Protein AF-A0A5J4WY52-F1 (afdb_monomer)

Solvent-accessible surface area (backbone atoms only — not comparable to full-atom values): 19909 Å² total; per-residue (Å²): 127,87,79,77,76,80,73,78,68,78,66,73,71,41,31,36,37,37,41,31,40,58,93,84,52,59,44,49,54,54,50,56,51,37,49,53,42,36,56,72,39,39,68,50,57,67,49,77,48,76,43,73,60,56,57,45,56,73,58,78,88,63,84,68,65,71,60,50,53,51,34,39,78,66,70,76,44,57,74,45,58,65,89,78,84,72,75,54,82,77,38,50,28,37,38,47,33,26,42,46,47,96,52,20,53,41,65,68,59,45,64,57,28,55,58,8,80,64,44,58,90,45,44,33,31,39,37,33,37,23,86,47,91,63,53,62,43,23,64,63,52,42,29,68,41,22,69,36,77,74,75,44,76,47,68,47,39,49,69,30,62,74,37,91,50,63,74,44,28,49,55,46,47,52,52,42,44,54,48,26,48,50,53,34,54,75,40,75,38,53,60,60,70,74,50,71,66,56,60,48,50,53,50,54,50,52,51,50,53,51,52,51,53,52,50,52,53,49,54,56,52,52,53,57,48,55,71,70,62,76,80,81,84,78,91,74,91,74,79,98,78,83,81,84,84,79,82,76,86,68,64,77,73,56,57,58,53,55,53,49,51,54,54,50,53,55,52,49,54,56,47,54,55,50,51,54,51,52,52,55,49,51,56,50,52,53,50,53,51,54,51,49,56,52,49,55,52,53,51,51,53,49,52,53,52,51,50,52,54,52,54,52,50,50,52,53,51,51,54,50,52,51,53,52,52,54,52,51,52,55,53,51,53,51,51,51,54,54,52,52,52,53,54,52,56,56,52,64,71,74,107

Organism: NCBI:txid222440

pLDDT: mean 76.12, std 17.59, range [33.81, 96.88]

Sequence (351 aa):
VLAFIGLVLGTKEKNVLIVYFSLTGTTEKVVYDLEKHIIASSRDPITVQKENLNCIAVDEKRNQGLKLFIDIARGKEALKCDDIKIDVGKFDGVVVAGPVWDHTCAQPLATWAERGYLLKSKKTFFLSISKSSEPGKFYQKLQKYSGVEENGHLNVKIQNWNNKDANKQEKSQEQIDNFARDILQKSEIRVYSKDPIIQQQEREEDEKKKQEELKKKKVTKQTSTIINGTDEHTENTGNKDSWKNKIIQVPGKAKEITQGFLNIFTKKNKKDEKEQKIEKKKEIEDKIKKEKEKQEKKEKEKIEEEERKRVENLKKEEQNKLKEIEKKAKEEEKKLKEAGKKAKEALNKKI

Mean predicted aligned error: 19.0 Å

InterPro domains:
  IPR029039 Flavoprotein-like superfamily [G3DSA:3.40.50.360] (9-186)
  IPR029039 Flavoprotein-like superfamily [SSF52218] (14-156)

Structure (mmCIF, N/CA/C/O backbone):
data_AF-A0A5J4WY52-F1
#
_entry.id   AF-A0A5J4WY52-F1
#
loop_
_atom_site.group_PDB
_atom_site.id
_atom_site.type_symbol
_atom_site.label_atom_id
_atom_site.label_alt_id
_atom_site.label_comp_id
_atom_site.label_asym_id
_atom_site.label_entity_id
_atom_site.label_seq_id
_atom_site.pdbx_PDB_ins_code
_atom_site.Cartn_x
_atom_site.Cartn_y
_atom_site.Cartn_z
_atom_site.occupancy
_atom_site.B_iso_or_equiv
_atom_site.auth_seq_id
_atom_site.auth_comp_id
_atom_site.auth_asym_id
_atom_site.auth_atom_id
_atom_site.pdbx_PDB_model_num
ATOM 1 N N . VAL A 1 1 ? -37.809 3.190 22.841 1.00 43.84 1 VAL A N 1
ATOM 2 C CA . VAL A 1 1 ? -36.513 3.650 23.410 1.00 43.84 1 VAL A CA 1
ATOM 3 C C . VAL A 1 1 ? -35.532 2.497 23.665 1.00 43.84 1 VAL A C 1
ATOM 5 O O . VAL A 1 1 ? -34.348 2.692 23.452 1.00 43.84 1 VAL A O 1
ATOM 8 N N . LEU A 1 2 ? -35.978 1.275 23.992 1.00 36.03 2 LEU A N 1
ATOM 9 C CA . LEU A 1 2 ? -35.082 0.123 24.234 1.00 36.03 2 LEU A CA 1
ATOM 10 C C . LEU A 1 2 ? -34.611 -0.662 22.986 1.00 36.03 2 LEU A C 1
ATOM 12 O O . LEU A 1 2 ? -33.881 -1.632 23.127 1.00 36.03 2 LEU A O 1
ATOM 16 N N . ALA A 1 3 ? -34.963 -0.238 21.767 1.00 40.28 3 ALA A N 1
ATOM 17 C CA . ALA A 1 3 ? -34.516 -0.886 20.522 1.00 40.28 3 ALA A CA 1
ATOM 18 C C . ALA A 1 3 ? -33.308 -0.196 19.850 1.00 40.28 3 ALA A C 1
ATOM 20 O O . ALA A 1 3 ? -32.827 -0.666 18.827 1.00 40.28 3 ALA A O 1
ATOM 21 N N . PHE A 1 4 ? -32.803 0.912 20.410 1.00 40.94 4 PHE A N 1
ATOM 22 C CA . PHE A 1 4 ? -31.731 1.710 19.790 1.00 40.94 4 PHE A CA 1
ATOM 23 C C . PHE A 1 4 ? -30.329 1.447 20.368 1.00 40.94 4 PHE A C 1
ATOM 25 O O . PHE A 1 4 ? -29.356 2.025 19.898 1.00 40.94 4 PHE A O 1
ATOM 32 N N . ILE A 1 5 ? -30.211 0.572 21.373 1.00 43.91 5 ILE A N 1
ATOM 33 C CA . ILE A 1 5 ? -28.947 0.293 22.088 1.00 43.91 5 ILE A CA 1
ATOM 34 C C . ILE A 1 5 ? -28.333 -1.065 21.672 1.00 43.91 5 ILE A C 1
ATOM 36 O O . ILE A 1 5 ? -27.215 -1.394 22.048 1.00 43.91 5 ILE A O 1
ATOM 40 N N . GLY A 1 6 ? -29.011 -1.841 20.818 1.00 36.91 6 GLY A N 1
ATOM 41 C CA . GLY A 1 6 ? -28.602 -3.200 20.433 1.00 36.91 6 GLY A CA 1
ATOM 42 C C . GLY A 1 6 ? -27.839 -3.349 19.112 1.00 36.91 6 GLY A C 1
ATOM 43 O O . GLY A 1 6 ? -27.741 -4.469 18.625 1.00 36.91 6 GLY A O 1
ATOM 44 N N . LEU A 1 7 ? -27.333 -2.271 18.498 1.00 41.16 7 LEU A N 1
ATOM 45 C CA . LEU A 1 7 ? -26.606 -2.354 17.220 1.00 41.16 7 LEU A CA 1
ATOM 46 C C . LEU A 1 7 ? -25.222 -1.692 17.252 1.00 41.16 7 LEU A C 1
ATOM 48 O O . LEU A 1 7 ? -24.758 -1.159 16.248 1.00 41.16 7 LEU A O 1
ATOM 52 N N . VAL A 1 8 ? -24.509 -1.787 18.375 1.00 44.16 8 VAL A N 1
ATOM 53 C CA . VAL A 1 8 ? -23.043 -1.865 18.290 1.00 44.16 8 VAL A CA 1
ATOM 54 C C . VAL A 1 8 ? -22.736 -3.309 17.899 1.00 44.16 8 VAL A C 1
ATOM 56 O O . VAL A 1 8 ? -22.359 -4.133 18.726 1.00 44.16 8 VAL A O 1
ATOM 59 N N . LEU A 1 9 ? -23.011 -3.649 16.633 1.00 50.62 9 LEU A N 1
ATOM 60 C CA . LEU A 1 9 ? -22.445 -4.838 16.006 1.00 50.62 9 LEU A CA 1
ATOM 61 C C . LEU A 1 9 ? -20.941 -4.703 16.210 1.00 50.62 9 LEU A C 1
ATOM 63 O O . LEU A 1 9 ? -20.337 -3.814 15.613 1.00 50.62 9 LEU A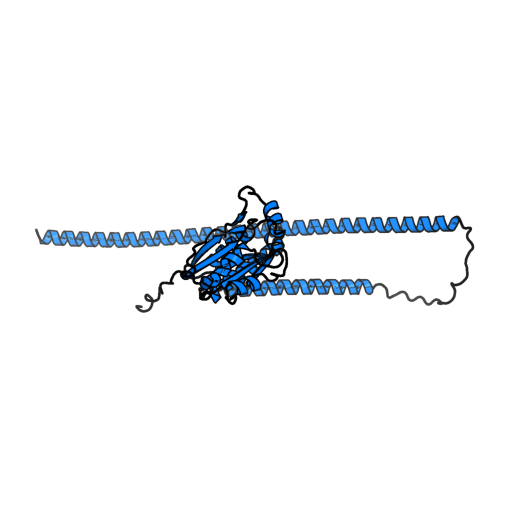 O 1
ATOM 67 N N . GLY A 1 10 ? -20.370 -5.509 17.106 1.00 45.16 10 GLY A N 1
ATOM 68 C CA . GLY A 1 10 ? -18.931 -5.582 17.298 1.00 45.16 10 GLY A CA 1
ATOM 69 C C . GLY A 1 10 ? -18.312 -5.891 15.947 1.00 45.16 10 GLY A C 1
ATOM 70 O O . GLY A 1 10 ? -18.386 -7.018 15.461 1.00 45.16 10 GLY A O 1
ATOM 71 N N . THR A 1 11 ? -17.800 -4.862 15.282 1.00 60.19 11 THR A N 1
ATOM 72 C CA . THR A 1 11 ? -17.167 -4.998 13.981 1.00 60.19 11 THR A CA 1
ATOM 73 C C . THR A 1 11 ? -15.901 -5.782 14.225 1.00 60.19 11 THR A C 1
ATOM 75 O O . THR A 1 11 ? -14.965 -5.259 14.830 1.00 60.19 11 THR A O 1
ATOM 78 N N . LYS A 1 12 ? -15.914 -7.060 13.838 1.00 77.06 12 LYS A N 1
ATOM 79 C CA . LYS A 1 12 ? -14.734 -7.911 13.912 1.00 77.06 12 LYS A CA 1
ATOM 80 C C . LYS A 1 12 ? -13.599 -7.186 13.197 1.00 77.06 12 LYS A C 1
ATOM 82 O O . LYS A 1 12 ? -13.770 -6.786 12.047 1.00 77.06 12 LYS A O 1
ATOM 87 N N . GLU A 1 13 ? -12.490 -7.004 13.902 1.00 85.50 13 GLU A N 1
ATOM 88 C CA . GLU A 1 13 ? -11.296 -6.379 13.349 1.00 85.50 13 GLU A CA 1
ATOM 89 C C . GLU A 1 13 ? -10.869 -7.117 12.077 1.00 85.50 13 GLU A C 1
ATOM 91 O O . GLU A 1 13 ? -10.820 -8.353 12.043 1.00 85.50 13 GLU A O 1
ATOM 96 N N . LYS A 1 14 ? -10.629 -6.341 11.022 1.00 89.81 14 LYS A N 1
ATOM 97 C CA . LYS A 1 14 ? -10.240 -6.824 9.702 1.00 89.81 14 LYS A CA 1
ATOM 98 C C . LYS A 1 14 ? -8.731 -6.766 9.555 1.00 89.81 14 LYS A C 1
ATOM 100 O O . LYS A 1 14 ? -8.093 -5.832 10.028 1.00 89.81 14 LYS A O 1
ATOM 105 N N . ASN A 1 15 ? -8.158 -7.750 8.875 1.00 93.38 15 ASN A N 1
ATOM 106 C CA . ASN A 1 15 ? -6.713 -7.864 8.730 1.00 93.38 15 ASN A CA 1
ATOM 107 C C . ASN A 1 15 ? -6.321 -7.892 7.254 1.00 93.38 15 ASN A C 1
ATOM 109 O O . ASN A 1 15 ? -6.780 -8.750 6.497 1.00 93.38 15 ASN A O 1
ATOM 113 N N . VAL A 1 16 ? -5.421 -6.998 6.850 1.00 94.44 16 VAL A N 1
ATOM 114 C CA . VAL A 1 16 ? -4.827 -6.991 5.506 1.00 94.44 16 VAL A CA 1
ATOM 115 C C . VAL A 1 16 ? -3.335 -7.269 5.611 1.00 94.44 16 VAL A C 1
ATOM 117 O O . VAL A 1 16 ? -2.627 -6.629 6.384 1.00 94.44 16 VAL A O 1
ATOM 120 N N . LEU A 1 17 ? -2.850 -8.221 4.819 1.00 95.00 17 LEU A N 1
ATOM 121 C CA . LEU A 1 17 ? -1.426 -8.500 4.672 1.00 95.00 17 LEU A CA 1
ATOM 122 C C . LEU A 1 17 ? -0.902 -7.830 3.405 1.00 95.00 17 LEU A C 1
ATOM 124 O O . LEU A 1 17 ? -1.454 -8.046 2.331 1.00 95.00 17 LEU A O 1
ATOM 128 N N . ILE A 1 18 ? 0.198 -7.090 3.497 1.00 95.31 18 ILE A N 1
ATOM 129 C CA . ILE A 1 18 ? 0.958 -6.613 2.343 1.00 95.31 18 ILE A CA 1
ATOM 130 C C . ILE A 1 18 ? 2.316 -7.308 2.344 1.00 95.31 18 ILE A C 1
ATOM 132 O O . ILE A 1 18 ? 3.204 -6.951 3.115 1.00 95.31 18 ILE A O 1
ATOM 136 N N . VAL A 1 19 ? 2.491 -8.287 1.461 1.00 93.25 19 VAL A N 1
ATOM 137 C CA . VAL A 1 19 ? 3.794 -8.910 1.218 1.00 93.25 19 VAL A CA 1
ATOM 138 C C . VAL A 1 19 ? 4.460 -8.191 0.066 1.00 93.25 19 VAL A C 1
ATOM 140 O O . VAL A 1 19 ? 3.880 -8.069 -1.015 1.00 93.25 19 VAL A O 1
ATOM 143 N N . TYR A 1 20 ? 5.677 -7.704 0.278 1.00 93.62 20 TYR A N 1
ATOM 144 C CA . TYR A 1 20 ? 6.372 -6.942 -0.743 1.00 93.62 20 TYR A CA 1
ATOM 145 C C . TYR A 1 20 ? 7.846 -7.278 -0.857 1.00 93.62 20 TYR A C 1
ATOM 147 O O . TYR A 1 20 ? 8.456 -7.800 0.064 1.00 93.62 20 TYR A O 1
ATOM 155 N N . PHE A 1 21 ? 8.428 -6.965 -2.010 1.00 91.06 21 PHE A N 1
ATOM 156 C CA . PHE A 1 21 ? 9.872 -7.011 -2.204 1.00 91.06 21 PHE A CA 1
ATOM 157 C C . PHE A 1 21 ? 10.389 -5.644 -2.648 1.00 91.06 21 PHE A C 1
ATOM 159 O O . PHE A 1 21 ? 9.884 -5.052 -3.608 1.00 91.06 21 PHE A O 1
ATOM 166 N N . SER A 1 22 ? 11.420 -5.141 -1.970 1.00 88.25 22 SER A N 1
ATOM 167 C CA . SER A 1 22 ? 12.012 -3.835 -2.256 1.00 88.25 22 SER A CA 1
ATOM 168 C C . SER A 1 22 ? 13.535 -3.889 -2.180 1.00 88.25 22 SER A C 1
ATOM 170 O O . SER A 1 22 ? 14.096 -4.038 -1.102 1.00 88.25 22 SER A O 1
ATOM 172 N N . LEU A 1 23 ? 14.210 -3.704 -3.321 1.00 81.25 23 LEU A N 1
ATOM 173 C CA . LEU A 1 23 ? 15.674 -3.575 -3.356 1.00 81.25 23 LEU A CA 1
ATOM 174 C C . LEU A 1 23 ? 16.141 -2.114 -3.237 1.00 81.25 23 LEU A C 1
ATOM 176 O O . LEU A 1 23 ? 17.173 -1.829 -2.644 1.00 81.25 23 LEU A O 1
ATOM 180 N N . THR A 1 24 ? 15.397 -1.173 -3.828 1.00 78.75 24 THR A N 1
ATOM 181 C CA . THR A 1 24 ? 15.782 0.251 -3.917 1.00 78.75 24 THR A CA 1
ATOM 182 C C . THR A 1 24 ? 14.974 1.164 -2.992 1.00 78.75 24 THR A C 1
ATOM 184 O O . THR A 1 24 ? 15.090 2.385 -3.084 1.00 78.75 24 THR A O 1
ATOM 187 N N . GLY A 1 25 ? 14.079 0.608 -2.171 1.00 84.00 25 GLY A N 1
ATOM 188 C CA . GLY A 1 25 ? 13.169 1.369 -1.304 1.00 84.00 25 GLY A CA 1
ATOM 189 C C . GLY A 1 25 ? 11.949 1.972 -2.017 1.00 84.00 25 GLY A C 1
ATOM 190 O O . GLY A 1 25 ? 11.075 2.534 -1.368 1.00 84.00 25 GLY A O 1
ATOM 191 N N . THR A 1 26 ? 11.843 1.893 -3.350 1.00 87.06 26 THR A N 1
ATOM 192 C CA . THR A 1 26 ? 10.699 2.493 -4.069 1.00 87.06 26 THR A CA 1
ATOM 193 C C . THR A 1 26 ? 9.400 1.729 -3.828 1.00 87.06 26 THR A C 1
ATOM 195 O O . THR A 1 26 ? 8.398 2.357 -3.508 1.00 87.06 26 THR A O 1
ATOM 198 N N . THR A 1 27 ? 9.417 0.395 -3.934 1.00 91.00 27 THR A N 1
ATOM 199 C CA . THR A 1 27 ? 8.250 -0.441 -3.603 1.00 91.00 27 THR A CA 1
ATOM 200 C C . THR A 1 27 ? 7.789 -0.179 -2.181 1.00 91.00 27 THR A C 1
ATOM 202 O O . THR A 1 27 ? 6.602 0.002 -1.948 1.00 91.00 27 THR A O 1
ATOM 205 N N . GLU A 1 28 ? 8.739 -0.124 -1.249 1.00 92.06 28 GLU A N 1
ATOM 206 C CA . GLU A 1 28 ? 8.461 0.141 0.156 1.00 92.06 28 GLU A CA 1
ATOM 207 C C . GLU A 1 28 ? 7.686 1.451 0.328 1.00 92.06 28 GLU A C 1
ATOM 209 O O . GLU A 1 28 ? 6.594 1.433 0.879 1.00 92.06 28 GLU A O 1
ATOM 214 N N . LYS A 1 29 ? 8.164 2.565 -0.240 1.00 90.81 29 LYS A N 1
ATOM 215 C CA . LYS A 1 29 ? 7.445 3.851 -0.174 1.00 90.81 29 LYS A CA 1
ATOM 216 C C . LYS A 1 29 ? 6.005 3.757 -0.687 1.00 90.81 29 LYS A C 1
ATOM 218 O O . LYS A 1 29 ? 5.102 4.267 -0.036 1.00 90.81 29 LYS A O 1
ATOM 223 N N . VAL A 1 30 ? 5.792 3.083 -1.820 1.00 91.38 30 VAL A N 1
ATOM 224 C CA . VAL A 1 30 ? 4.446 2.888 -2.390 1.00 91.38 30 VAL A CA 1
ATOM 225 C C . VAL A 1 30 ? 3.570 2.042 -1.458 1.00 91.38 30 VAL A C 1
ATOM 227 O O . VAL A 1 30 ? 2.399 2.351 -1.276 1.00 91.38 30 VAL A O 1
ATOM 230 N N . VAL A 1 31 ? 4.129 0.999 -0.841 1.00 94.50 31 VAL A N 1
ATOM 231 C CA . VAL A 1 31 ? 3.424 0.130 0.115 1.00 94.50 31 VAL A CA 1
ATOM 232 C C . VAL A 1 31 ? 3.027 0.881 1.385 1.00 94.50 31 VAL A C 1
ATOM 234 O O . VAL A 1 31 ? 1.900 0.726 1.847 1.00 94.50 31 VAL A O 1
ATOM 237 N N . TYR A 1 32 ? 3.917 1.708 1.935 1.00 94.81 32 TYR A N 1
ATOM 238 C CA . TYR A 1 32 ? 3.607 2.539 3.102 1.00 94.81 32 TYR A CA 1
ATOM 239 C C . TYR A 1 32 ? 2.500 3.550 2.805 1.00 94.81 32 TYR A C 1
ATOM 241 O O . TYR A 1 32 ? 1.654 3.799 3.658 1.00 94.81 32 TYR A O 1
ATOM 249 N N . ASP A 1 33 ? 2.484 4.133 1.609 1.00 92.06 33 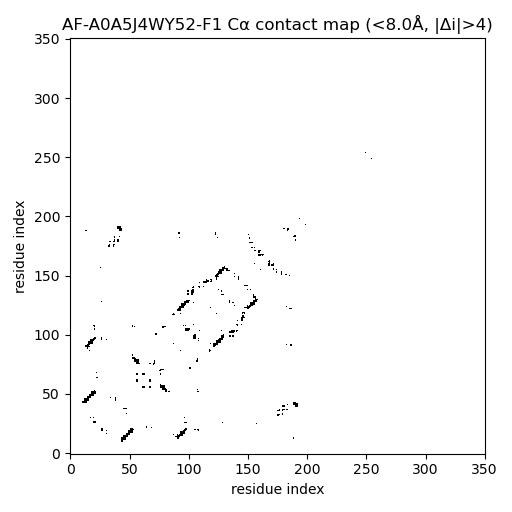ASP A N 1
ATOM 250 C CA . ASP A 1 33 ? 1.394 5.028 1.236 1.00 92.06 33 ASP A CA 1
ATOM 251 C C . ASP A 1 33 ? 0.095 4.245 1.014 1.00 92.06 33 ASP A C 1
ATOM 253 O O . ASP A 1 33 ? -0.931 4.620 1.576 1.00 92.06 33 ASP A O 1
ATOM 257 N N . LEU A 1 34 ? 0.135 3.099 0.327 1.00 94.38 34 LEU A N 1
ATOM 258 C CA . LEU A 1 34 ? -1.034 2.228 0.179 1.00 94.38 34 LEU A CA 1
ATOM 259 C C . LEU A 1 34 ? -1.657 1.852 1.534 1.00 94.38 34 LEU A C 1
ATOM 261 O O . LEU A 1 34 ? -2.872 1.944 1.688 1.00 94.38 34 LEU A O 1
ATOM 265 N N . GLU A 1 35 ? -0.848 1.471 2.523 1.00 95.50 35 GLU A N 1
ATOM 266 C CA . GLU A 1 35 ? -1.310 1.194 3.888 1.00 95.50 35 GLU A CA 1
ATOM 267 C C . GLU A 1 35 ? -2.076 2.381 4.486 1.00 95.50 35 GLU A C 1
ATOM 269 O O . GLU A 1 35 ? -3.181 2.193 4.997 1.00 95.50 35 GLU A O 1
ATOM 274 N N . LYS A 1 36 ? -1.531 3.603 4.399 1.00 93.25 36 LYS A N 1
ATOM 275 C CA . LYS A 1 36 ? -2.211 4.804 4.913 1.00 93.25 36 LYS A CA 1
ATOM 276 C C . LYS A 1 36 ? -3.580 4.978 4.267 1.00 93.25 36 LYS A C 1
ATOM 278 O O . LYS A 1 36 ? -4.544 5.273 4.968 1.00 93.25 36 LYS A O 1
ATOM 283 N N . HIS A 1 37 ? -3.677 4.767 2.955 1.00 92.00 37 HIS A N 1
ATOM 284 C CA . HIS A 1 37 ? -4.933 4.907 2.220 1.00 92.00 37 HIS A CA 1
ATOM 285 C C . HIS A 1 37 ? -5.940 3.798 2.547 1.00 92.00 37 HIS A C 1
ATOM 287 O O . HIS A 1 37 ? -7.135 4.081 2.645 1.00 92.00 37 HIS A O 1
ATOM 293 N N . ILE A 1 38 ? -5.479 2.565 2.784 1.00 91.31 38 ILE A N 1
ATOM 294 C CA . ILE A 1 38 ? -6.313 1.455 3.272 1.00 91.31 38 ILE A CA 1
ATOM 295 C C . ILE A 1 38 ? -6.892 1.798 4.651 1.00 91.31 38 ILE A C 1
ATOM 297 O O . ILE A 1 38 ? -8.106 1.728 4.838 1.00 91.31 38 ILE A O 1
ATOM 301 N N . ILE A 1 39 ? -6.046 2.222 5.596 1.00 91.25 39 ILE A N 1
ATOM 302 C CA . ILE A 1 39 ? -6.468 2.566 6.961 1.00 91.25 39 ILE A CA 1
ATOM 303 C C . ILE A 1 39 ? -7.427 3.762 6.945 1.00 91.25 39 ILE A C 1
ATOM 305 O O . ILE A 1 39 ? -8.501 3.692 7.536 1.00 91.25 39 ILE A O 1
ATOM 309 N N . ALA A 1 40 ? -7.082 4.838 6.232 1.00 87.81 40 ALA A N 1
ATOM 310 C CA . ALA A 1 40 ? -7.890 6.057 6.179 1.00 87.81 40 ALA A CA 1
ATOM 311 C C . ALA A 1 40 ? -9.250 5.853 5.490 1.00 87.81 40 ALA A C 1
ATOM 313 O O . ALA A 1 40 ? -10.220 6.531 5.822 1.00 87.81 40 ALA A O 1
ATOM 314 N N . SER A 1 41 ? -9.333 4.925 4.532 1.00 87.81 41 SER A N 1
ATOM 315 C CA . SER A 1 41 ? -10.573 4.652 3.795 1.00 87.81 41 SER A CA 1
ATOM 316 C C . SER A 1 41 ? -11.487 3.643 4.498 1.00 87.81 41 SER A C 1
ATOM 318 O O . SER A 1 41 ? -12.673 3.575 4.163 1.00 87.81 41 SER A O 1
ATOM 320 N N . SER A 1 42 ? -10.972 2.864 5.454 1.00 86.56 42 SER A N 1
ATOM 321 C CA . SER A 1 42 ? -11.735 1.829 6.157 1.00 86.56 42 SER A CA 1
ATOM 322 C C . SER A 1 42 ? -12.659 2.412 7.224 1.00 86.56 42 SER A C 1
ATOM 324 O O . SER A 1 42 ? -12.250 3.205 8.067 1.00 86.56 42 SER A O 1
ATOM 326 N N . ARG A 1 43 ? -13.912 1.956 7.226 1.00 85.50 43 ARG A N 1
ATOM 327 C CA . ARG A 1 43 ? -14.909 2.245 8.265 1.00 85.50 43 ARG A CA 1
ATOM 328 C C . ARG A 1 43 ? -14.877 1.225 9.405 1.00 85.50 43 ARG A C 1
ATOM 330 O O . ARG A 1 43 ? -15.397 1.505 10.482 1.00 85.50 43 ARG A O 1
ATOM 337 N N . ASP A 1 44 ? -14.310 0.049 9.150 1.00 83.94 44 ASP A N 1
ATOM 338 C CA . ASP A 1 44 ? -14.113 -1.007 10.141 1.00 83.94 44 ASP A CA 1
ATOM 339 C C . ASP A 1 44 ? -12.728 -0.869 10.797 1.00 83.94 44 ASP A C 1
ATOM 341 O O . ASP A 1 44 ? -11.792 -0.403 10.133 1.00 83.94 44 ASP A O 1
ATOM 345 N N . PRO A 1 45 ? -12.558 -1.294 12.066 1.00 85.94 45 PRO A N 1
ATOM 346 C CA . PRO A 1 45 ? -11.237 -1.459 12.661 1.00 85.94 45 PRO A CA 1
ATOM 347 C C . PRO A 1 45 ? -10.401 -2.379 11.772 1.00 85.94 45 PRO A C 1
ATOM 349 O O . PRO A 1 45 ? -10.808 -3.511 11.497 1.00 85.94 45 PRO A O 1
ATOM 352 N N . ILE A 1 46 ? -9.269 -1.872 11.290 1.00 91.38 46 ILE A N 1
ATOM 353 C CA . ILE A 1 46 ? -8.405 -2.580 10.352 1.00 91.38 46 ILE A CA 1
ATOM 354 C C . ILE A 1 46 ? -6.962 -2.555 10.837 1.00 91.38 46 ILE A C 1
ATOM 356 O O . ILE A 1 46 ? -6.428 -1.497 11.172 1.00 91.38 46 ILE A O 1
ATOM 360 N N . THR A 1 47 ? -6.327 -3.720 10.814 1.00 93.62 47 THR A N 1
ATOM 361 C CA . THR A 1 47 ? -4.892 -3.870 11.021 1.00 93.62 47 THR A CA 1
ATOM 362 C C . THR A 1 47 ? -4.240 -4.249 9.697 1.00 93.62 47 THR A C 1
ATOM 364 O O . THR A 1 47 ? -4.642 -5.201 9.023 1.00 93.62 47 THR A O 1
ATOM 367 N N . VAL A 1 48 ? -3.219 -3.486 9.307 1.00 94.44 48 VAL A N 1
ATOM 368 C CA . VAL A 1 48 ? -2.405 -3.767 8.122 1.00 94.44 48 VAL A CA 1
ATOM 369 C C . VAL A 1 48 ? -1.049 -4.288 8.581 1.00 94.44 48 VAL A C 1
ATOM 371 O O . VAL A 1 48 ? -0.308 -3.592 9.269 1.00 94.44 48 VAL A O 1
ATOM 374 N N . GLN A 1 49 ? -0.715 -5.520 8.202 1.00 94.56 49 GLN A N 1
ATOM 375 C CA . GLN A 1 49 ? 0.607 -6.098 8.431 1.00 94.56 49 GLN A CA 1
ATOM 376 C C . GLN A 1 49 ? 1.409 -6.017 7.134 1.00 94.56 49 GLN A C 1
ATOM 378 O O . GLN A 1 49 ? 0.933 -6.445 6.085 1.00 94.56 49 GLN A O 1
ATOM 383 N N . LYS A 1 50 ? 2.631 -5.487 7.195 1.00 94.06 50 LYS A N 1
ATOM 384 C CA . LYS A 1 50 ? 3.539 -5.397 6.046 1.00 94.06 50 LYS A CA 1
ATOM 385 C C . LYS A 1 50 ? 4.728 -6.311 6.264 1.00 94.06 50 LYS A C 1
ATOM 387 O O . LYS A 1 50 ? 5.322 -6.294 7.335 1.00 94.06 50 LYS A O 1
ATOM 392 N N . GLU A 1 51 ? 5.094 -7.054 5.234 1.00 91.88 51 GLU A N 1
ATOM 393 C CA . GLU A 1 51 ? 6.161 -8.043 5.297 1.00 91.88 51 GLU A CA 1
ATOM 394 C C . GLU A 1 51 ? 7.064 -7.880 4.081 1.00 91.88 51 GLU A C 1
ATOM 396 O O . GLU A 1 51 ? 6.656 -8.142 2.945 1.00 91.88 51 GLU A O 1
ATOM 401 N N . ASN A 1 52 ? 8.287 -7.403 4.320 1.00 90.62 52 ASN A N 1
ATOM 402 C CA . ASN A 1 52 ? 9.299 -7.307 3.278 1.00 90.62 52 ASN A CA 1
ATOM 403 C C . ASN A 1 52 ? 9.981 -8.664 3.124 1.00 90.62 52 ASN A C 1
ATOM 405 O O . ASN A 1 52 ? 10.538 -9.196 4.084 1.00 90.62 52 ASN A O 1
ATOM 409 N N . LEU A 1 53 ? 10.000 -9.187 1.904 1.00 87.25 53 LEU A N 1
ATOM 410 C CA . LEU A 1 53 ? 10.819 -10.324 1.515 1.00 87.25 53 LEU A CA 1
ATOM 411 C C . LEU A 1 53 ? 12.281 -9.878 1.536 1.00 87.25 53 LEU A C 1
ATOM 413 O O . LEU A 1 53 ? 12.842 -9.478 0.518 1.00 87.25 53 LEU A O 1
ATOM 417 N N . ASN A 1 54 ? 12.892 -9.895 2.718 1.00 75.25 54 ASN A N 1
ATOM 418 C CA . ASN A 1 54 ? 14.320 -9.674 2.844 1.00 75.25 54 ASN A CA 1
ATOM 419 C C . ASN A 1 54 ? 15.029 -10.788 2.081 1.00 75.25 54 ASN A C 1
ATOM 421 O O . ASN A 1 54 ? 14.830 -11.977 2.341 1.00 75.25 54 ASN A O 1
ATOM 425 N N . CYS A 1 55 ? 15.822 -10.386 1.094 1.00 71.75 55 CYS A N 1
ATOM 426 C CA . CYS A 1 55 ? 16.635 -11.313 0.340 1.00 71.75 55 CYS A CA 1
ATOM 427 C C . CYS A 1 55 ? 18.070 -10.827 0.348 1.00 71.75 55 CYS A C 1
ATOM 429 O O . CYS A 1 55 ? 18.359 -9.671 0.032 1.00 71.75 55 CYS A O 1
ATOM 431 N N . ILE A 1 56 ? 18.951 -11.742 0.713 1.00 65.19 56 ILE A N 1
ATOM 432 C CA . ILE A 1 56 ? 20.387 -11.538 0.749 1.00 65.19 56 ILE A CA 1
ATOM 433 C C . ILE A 1 56 ? 20.943 -12.171 -0.525 1.00 65.19 56 ILE A C 1
ATOM 435 O O . ILE A 1 56 ? 20.416 -13.167 -1.038 1.00 65.19 56 ILE A O 1
ATOM 439 N N . ALA A 1 57 ? 21.989 -11.570 -1.078 1.00 60.03 57 ALA A N 1
ATOM 440 C CA . ALA A 1 57 ? 22.750 -12.229 -2.121 1.00 60.03 57 ALA A CA 1
ATOM 441 C C . ALA A 1 57 ? 23.327 -13.543 -1.572 1.00 60.03 57 ALA A C 1
ATOM 443 O O . ALA A 1 57 ? 23.772 -13.586 -0.426 1.00 60.03 57 ALA A O 1
ATOM 444 N N . VAL A 1 58 ? 23.316 -14.613 -2.372 1.00 56.91 58 VAL A N 1
ATOM 445 C CA . VAL A 1 58 ? 23.867 -15.918 -1.953 1.00 56.91 58 VAL A CA 1
ATOM 446 C C . VAL A 1 58 ? 25.366 -15.824 -1.611 1.00 56.91 58 VAL A C 1
ATOM 448 O O . VAL A 1 58 ? 25.860 -16.633 -0.832 1.00 56.91 58 VAL A O 1
ATOM 451 N N . ASP A 1 59 ? 26.071 -14.813 -2.130 1.00 55.81 59 ASP A N 1
ATOM 452 C CA . ASP A 1 59 ? 27.432 -14.461 -1.724 1.00 55.81 59 ASP A CA 1
ATOM 453 C C . ASP A 1 59 ? 27.404 -13.248 -0.767 1.00 55.81 59 ASP A C 1
ATOM 455 O O . ASP A 1 59 ? 27.351 -12.084 -1.178 1.00 55.81 59 ASP A O 1
ATOM 459 N N . GLU A 1 60 ? 27.422 -13.526 0.543 1.00 51.06 60 GLU A N 1
ATOM 460 C CA . GLU A 1 60 ? 27.270 -12.553 1.645 1.00 51.06 60 GLU A CA 1
ATOM 461 C C . GLU A 1 60 ? 28.274 -11.383 1.603 1.00 51.06 60 GLU A C 1
ATOM 463 O O . GLU A 1 60 ? 28.072 -10.346 2.239 1.00 51.06 60 GLU A O 1
ATOM 468 N N . LYS A 1 61 ? 29.357 -11.507 0.824 1.00 53.59 61 LYS A N 1
ATOM 469 C CA . LYS A 1 61 ? 30.397 -10.477 0.695 1.00 53.59 61 LYS A CA 1
ATOM 470 C C . LYS A 1 61 ? 29.995 -9.288 -0.183 1.00 53.59 61 LYS A C 1
ATOM 472 O O . LYS A 1 61 ? 30.732 -8.303 -0.231 1.00 53.59 61 LYS A O 1
ATOM 477 N N . ARG A 1 62 ? 28.848 -9.335 -0.872 1.00 52.03 62 ARG A N 1
ATOM 478 C CA . ARG A 1 62 ? 28.382 -8.274 -1.787 1.00 52.03 62 ARG A CA 1
ATOM 479 C C . ARG A 1 62 ? 27.180 -7.499 -1.256 1.00 52.03 62 ARG A C 1
ATOM 481 O O . ARG A 1 62 ? 26.196 -7.273 -1.955 1.00 52.03 62 ARG A O 1
ATOM 488 N N . ASN A 1 63 ? 27.284 -6.986 -0.038 1.00 48.12 63 ASN A N 1
ATOM 489 C CA . ASN A 1 63 ? 26.371 -5.939 0.406 1.00 48.12 63 ASN A CA 1
ATOM 490 C C . ASN A 1 63 ? 26.770 -4.601 -0.230 1.00 48.12 63 ASN A C 1
ATOM 492 O O . ASN A 1 63 ? 27.745 -3.998 0.207 1.00 48.12 63 ASN A O 1
ATOM 496 N N . GLN A 1 64 ? 26.028 -4.161 -1.261 1.00 51.75 64 GLN A N 1
ATOM 497 C CA . GLN A 1 64 ? 25.516 -2.783 -1.444 1.00 51.75 64 GLN A CA 1
ATOM 498 C C . GLN A 1 64 ? 25.055 -2.493 -2.897 1.00 51.75 64 GLN A C 1
ATOM 500 O O . GLN A 1 64 ? 25.844 -2.434 -3.842 1.00 51.75 64 GLN A O 1
ATOM 505 N N . GLY A 1 65 ? 23.763 -2.175 -3.051 1.00 64.56 65 GLY A N 1
ATOM 506 C CA . GLY A 1 65 ? 23.255 -1.248 -4.073 1.00 64.56 65 GLY A CA 1
ATOM 507 C C . GLY A 1 65 ? 23.096 -1.750 -5.519 1.00 64.56 65 GLY A C 1
ATOM 508 O O . GLY A 1 65 ? 22.827 -2.917 -5.795 1.00 64.56 65 GLY A O 1
ATOM 509 N N . LEU A 1 66 ? 23.218 -0.804 -6.464 1.00 60.72 66 LEU A N 1
ATOM 510 C CA . LEU A 1 66 ? 22.960 -0.962 -7.906 1.00 60.72 66 LEU A CA 1
ATOM 511 C C . LEU A 1 66 ? 23.776 -2.095 -8.557 1.00 60.72 66 LEU A C 1
ATOM 513 O O . LEU A 1 66 ? 23.333 -2.672 -9.544 1.00 60.72 66 LEU A O 1
ATOM 517 N N . LYS A 1 67 ? 24.950 -2.428 -8.008 1.00 68.06 67 LYS A N 1
ATOM 518 C CA . LYS A 1 67 ? 25.798 -3.515 -8.515 1.00 68.06 67 LYS A CA 1
ATOM 519 C C . LYS A 1 67 ? 25.142 -4.882 -8.317 1.00 68.06 67 LYS A C 1
ATOM 521 O O . LYS A 1 67 ? 25.067 -5.638 -9.276 1.00 68.06 67 LYS A O 1
ATOM 526 N N . LEU A 1 68 ? 24.596 -5.142 -7.127 1.00 69.69 68 LEU A N 1
ATOM 527 C CA . LEU A 1 68 ? 23.827 -6.357 -6.856 1.00 69.69 68 LEU A CA 1
ATOM 528 C C . LEU A 1 68 ? 22.591 -6.42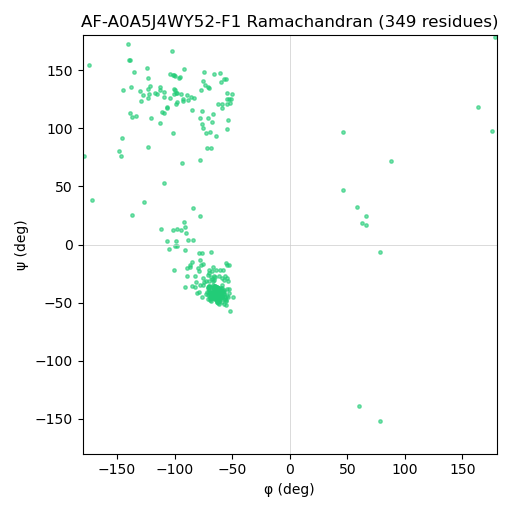9 -7.766 1.00 69.69 68 LEU A C 1
ATOM 530 O O . LEU A 1 68 ? 22.329 -7.463 -8.366 1.00 69.69 68 LEU A O 1
ATOM 534 N N . PHE A 1 69 ? 21.884 -5.308 -7.959 1.00 67.50 69 PHE A N 1
ATOM 535 C CA . PHE A 1 69 ? 20.774 -5.234 -8.919 1.00 67.50 69 PHE A CA 1
ATOM 536 C C . PHE A 1 69 ? 21.203 -5.623 -10.345 1.00 67.50 69 PHE A C 1
ATOM 538 O O . PHE A 1 69 ? 20.527 -6.413 -10.998 1.00 67.50 69 PHE A O 1
ATOM 545 N N . ILE A 1 70 ? 22.326 -5.080 -10.828 1.00 69.06 70 ILE A N 1
ATOM 546 C CA . ILE A 1 70 ? 22.864 -5.377 -12.162 1.00 69.06 70 ILE A CA 1
ATOM 547 C C . ILE A 1 70 ? 23.286 -6.846 -12.272 1.00 69.06 70 ILE A C 1
ATOM 549 O O . ILE A 1 70 ? 23.043 -7.462 -13.307 1.00 69.06 70 ILE A O 1
ATOM 553 N N . ASP A 1 71 ? 23.914 -7.407 -11.241 1.00 71.31 71 ASP A N 1
ATOM 554 C CA . ASP A 1 71 ? 24.379 -8.794 -11.253 1.00 71.31 71 ASP A CA 1
ATOM 555 C C . ASP A 1 71 ? 23.201 -9.784 -11.195 1.00 71.31 71 ASP A C 1
ATOM 557 O O . ASP A 1 71 ? 23.200 -10.754 -11.957 1.00 71.31 71 ASP A O 1
ATOM 561 N N . ILE A 1 72 ? 22.141 -9.481 -10.433 1.00 70.44 72 ILE A N 1
ATOM 562 C CA . ILE A 1 72 ? 20.873 -10.234 -10.452 1.00 70.44 72 ILE A CA 1
ATOM 563 C C . ILE A 1 72 ? 20.204 -10.146 -11.829 1.00 70.44 72 ILE A C 1
ATOM 565 O O . ILE A 1 72 ? 19.855 -11.173 -12.406 1.00 70.44 72 ILE A O 1
ATOM 569 N N . ALA A 1 73 ? 20.063 -8.941 -12.393 1.00 66.56 73 ALA A N 1
ATOM 570 C CA . ALA A 1 73 ? 19.461 -8.745 -13.717 1.00 66.56 73 ALA A CA 1
ATOM 571 C C . ALA A 1 73 ? 20.256 -9.445 -14.838 1.00 66.56 73 ALA A C 1
ATOM 573 O O . ALA A 1 73 ? 19.707 -9.832 -15.862 1.00 66.56 73 ALA A O 1
ATOM 574 N N . ARG A 1 74 ? 21.566 -9.639 -14.648 1.00 69.38 74 ARG A N 1
ATOM 575 C CA . ARG A 1 74 ? 22.437 -10.382 -15.573 1.00 69.38 74 ARG A CA 1
ATOM 576 C C . ARG A 1 74 ? 22.489 -11.887 -15.293 1.00 69.38 74 ARG A C 1
ATOM 578 O O . ARG A 1 74 ? 23.281 -12.573 -15.934 1.00 69.38 74 ARG A O 1
ATOM 585 N N . GLY A 1 75 ? 21.707 -12.390 -14.335 1.00 67.06 75 GLY A N 1
ATOM 586 C CA . GLY A 1 75 ? 21.685 -13.803 -13.944 1.00 67.06 75 GLY A CA 1
ATOM 587 C C . GLY A 1 75 ? 22.986 -14.298 -13.306 1.00 67.06 75 GLY A C 1
ATOM 588 O O . GLY A 1 75 ? 23.222 -15.501 -13.255 1.00 67.06 75 GLY A O 1
ATOM 589 N N . LYS A 1 76 ? 23.852 -13.388 -12.848 1.00 68.00 76 LYS A N 1
ATOM 590 C CA . LYS A 1 76 ? 25.151 -13.719 -12.242 1.00 68.00 76 LYS A CA 1
ATOM 591 C C . LYS A 1 76 ? 25.048 -14.036 -10.756 1.00 68.00 76 LYS A C 1
ATOM 593 O O . LYS A 1 76 ? 25.999 -14.557 -10.185 1.00 68.00 76 LYS A O 1
ATOM 598 N N . GLU A 1 77 ? 23.927 -13.686 -10.137 1.00 66.31 77 GLU A N 1
ATOM 599 C CA . GLU A 1 77 ? 23.731 -13.789 -8.699 1.00 66.31 77 GLU A CA 1
ATOM 600 C C . GLU A 1 77 ? 22.278 -14.172 -8.410 1.00 66.31 77 GLU A C 1
ATOM 602 O O . GLU A 1 77 ? 21.346 -13.612 -8.992 1.00 66.31 77 GLU A O 1
ATOM 607 N N . ALA A 1 78 ? 22.089 -15.156 -7.533 1.00 67.25 78 ALA A N 1
ATOM 608 C CA . ALA A 1 78 ? 20.775 -15.549 -7.047 1.00 67.25 78 ALA A CA 1
ATOM 609 C C . ALA A 1 78 ? 20.485 -14.838 -5.722 1.00 67.25 78 ALA A C 1
ATOM 611 O O . ALA A 1 78 ? 21.379 -14.632 -4.898 1.00 67.25 78 ALA A O 1
ATOM 612 N N . LEU A 1 79 ? 19.221 -14.474 -5.517 1.00 67.94 79 LEU A N 1
ATOM 613 C CA . LEU A 1 79 ? 18.735 -13.991 -4.231 1.00 67.94 79 LEU A CA 1
ATOM 614 C C . LEU A 1 79 ? 18.252 -15.180 -3.407 1.00 67.94 79 LEU A C 1
ATOM 616 O O . LEU A 1 79 ? 17.425 -15.962 -3.879 1.00 67.94 79 LEU A O 1
ATOM 620 N N . LYS A 1 80 ? 18.733 -15.283 -2.170 1.00 67.94 80 LYS A N 1
ATOM 621 C CA . LYS A 1 80 ? 18.141 -16.156 -1.161 1.00 67.94 80 LYS A CA 1
ATOM 622 C C . LYS A 1 80 ? 17.233 -15.301 -0.296 1.00 67.94 80 LYS A C 1
ATOM 624 O O . LYS A 1 80 ? 17.682 -14.303 0.259 1.00 67.94 80 LYS A O 1
ATOM 629 N N . CYS A 1 81 ? 15.964 -15.668 -0.225 1.00 68.00 81 CYS A N 1
ATOM 630 C CA . CYS A 1 81 ? 14.994 -14.965 0.600 1.00 68.00 81 CYS A CA 1
ATOM 631 C C . CYS A 1 81 ? 14.780 -15.716 1.904 1.00 68.00 81 CYS A C 1
ATOM 633 O O . CYS A 1 81 ? 14.826 -16.949 1.918 1.00 68.00 81 CYS A O 1
ATOM 635 N N . ASP A 1 82 ? 14.553 -14.964 2.975 1.00 67.62 82 ASP A N 1
ATOM 636 C CA . ASP A 1 82 ? 14.268 -15.545 4.278 1.00 67.62 82 ASP A CA 1
ATOM 637 C C . ASP A 1 82 ? 12.994 -16.394 4.231 1.00 67.62 82 ASP A C 1
ATOM 639 O O . ASP A 1 82 ? 12.037 -16.108 3.498 1.00 67.62 82 ASP A O 1
ATOM 643 N N . ASP A 1 83 ? 12.971 -17.449 5.046 1.00 66.19 83 ASP A N 1
ATOM 644 C CA . ASP A 1 83 ? 11.780 -18.265 5.241 1.00 66.19 83 ASP A CA 1
ATOM 645 C C . ASP A 1 83 ? 10.750 -17.492 6.057 1.00 66.19 83 ASP A C 1
ATOM 647 O O . ASP A 1 83 ? 10.607 -17.655 7.269 1.00 66.19 83 ASP A O 1
ATOM 651 N N . ILE A 1 84 ? 9.994 -16.648 5.363 1.00 67.38 84 ILE A N 1
ATOM 652 C CA . ILE A 1 84 ? 8.895 -15.924 5.975 1.00 67.38 84 ILE A CA 1
ATOM 653 C C . ILE A 1 84 ? 7.756 -16.908 6.277 1.00 67.38 84 ILE A C 1
ATOM 655 O O . ILE A 1 84 ? 7.077 -17.410 5.375 1.00 67.38 84 ILE A O 1
ATOM 659 N N . LYS A 1 85 ? 7.554 -17.179 7.571 1.00 73.56 85 LYS A N 1
ATOM 660 C CA . LYS A 1 85 ? 6.453 -17.985 8.118 1.00 73.56 85 LYS A CA 1
ATOM 661 C C . LYS A 1 85 ? 5.294 -17.075 8.526 1.00 73.56 85 LYS A C 1
ATOM 663 O O . LYS A 1 85 ? 5.031 -16.882 9.709 1.00 73.56 85 LYS A O 1
ATOM 668 N N . ILE A 1 86 ? 4.613 -16.491 7.542 1.00 79.62 86 ILE A N 1
ATOM 669 C CA . ILE A 1 86 ? 3.353 -15.782 7.794 1.00 79.62 86 ILE A CA 1
ATOM 670 C C . ILE A 1 86 ? 2.210 -16.785 7.700 1.00 79.62 86 ILE A C 1
ATOM 672 O O . ILE A 1 86 ? 2.027 -17.426 6.665 1.00 79.62 86 ILE A O 1
ATOM 676 N N . ASP A 1 87 ? 1.402 -16.874 8.753 1.00 84.69 87 ASP A N 1
ATOM 677 C CA . ASP A 1 87 ? 0.092 -17.510 8.659 1.00 84.69 87 ASP A CA 1
ATOM 678 C C . ASP A 1 87 ? -0.860 -16.590 7.884 1.00 84.69 87 ASP A C 1
ATOM 680 O O . ASP A 1 87 ? -1.437 -15.651 8.431 1.00 84.69 87 ASP A O 1
ATOM 684 N N . VAL A 1 88 ? -0.996 -16.840 6.581 1.00 87.12 88 VAL A N 1
ATOM 685 C CA . VAL A 1 88 ? -1.880 -16.072 5.693 1.00 87.12 88 VAL A CA 1
ATOM 686 C C . VAL A 1 88 ? -3.364 -16.292 6.053 1.00 87.12 88 VAL A C 1
ATOM 688 O O . VAL A 1 88 ? -4.221 -15.466 5.733 1.00 87.12 88 VAL A O 1
ATOM 691 N N . GLY A 1 89 ? -3.688 -17.367 6.783 1.00 85.38 89 GLY A N 1
ATOM 692 C CA . GLY A 1 89 ? -5.042 -17.739 7.188 1.00 85.38 89 GLY A CA 1
ATOM 693 C C . GLY A 1 89 ? -5.761 -16.683 8.029 1.00 85.38 89 GLY A C 1
ATOM 694 O O . GLY A 1 89 ? -6.982 -16.556 7.912 1.00 85.38 89 GLY A O 1
ATOM 695 N N . LYS A 1 90 ? -5.027 -15.869 8.798 1.00 89.12 90 LYS A N 1
ATOM 696 C CA . LYS A 1 90 ? -5.597 -14.837 9.684 1.00 89.12 90 LYS A CA 1
ATOM 697 C C . LYS A 1 90 ? -6.047 -13.547 8.980 1.00 89.12 90 LYS A C 1
ATOM 699 O O . LYS A 1 90 ? -6.648 -12.693 9.628 1.00 89.12 90 LYS A O 1
ATOM 704 N N . PHE A 1 91 ? -5.754 -13.392 7.688 1.00 91.75 91 PHE A N 1
ATOM 705 C CA . PHE A 1 91 ? -6.038 -12.165 6.936 1.00 91.75 91 PHE A CA 1
ATOM 706 C C . PHE A 1 91 ? -7.285 -12.289 6.057 1.00 91.75 91 PHE A C 1
ATOM 708 O O . PHE A 1 91 ? -7.563 -13.357 5.505 1.00 91.75 91 PHE A O 1
ATOM 715 N N . ASP A 1 92 ? -8.021 -11.190 5.911 1.00 89.88 92 ASP A N 1
ATOM 716 C CA . ASP A 1 92 ? -9.174 -11.058 5.017 1.00 89.88 92 ASP A CA 1
ATOM 717 C C . ASP A 1 92 ? -8.725 -10.749 3.574 1.00 89.88 92 ASP A C 1
ATOM 719 O O . ASP A 1 92 ? -9.293 -11.275 2.617 1.00 89.88 92 ASP A O 1
ATOM 723 N N . GLY A 1 93 ? -7.657 -9.956 3.419 1.00 91.50 93 GLY A N 1
ATOM 724 C CA . GLY A 1 93 ? -7.080 -9.580 2.126 1.00 91.50 93 GLY A CA 1
ATOM 725 C C . GLY A 1 93 ? -5.555 -9.680 2.109 1.00 91.50 93 GLY A C 1
ATOM 726 O O . GLY A 1 93 ? -4.892 -9.467 3.126 1.00 91.50 93 GLY A O 1
ATOM 727 N N . VAL A 1 94 ? -4.993 -10.003 0.943 1.00 93.19 94 VAL A N 1
ATOM 728 C CA . VAL A 1 94 ? -3.545 -10.105 0.727 1.00 93.19 94 VAL A CA 1
ATOM 729 C C . VAL A 1 94 ? -3.140 -9.285 -0.490 1.00 93.19 94 VAL A C 1
ATOM 731 O O . VAL A 1 94 ? -3.616 -9.521 -1.596 1.00 93.19 94 VAL A O 1
ATOM 734 N N . VAL A 1 95 ? -2.217 -8.352 -0.307 1.00 94.44 95 VAL A N 1
ATOM 735 C CA . VAL A 1 95 ? -1.589 -7.588 -1.383 1.00 94.44 95 VAL A CA 1
ATOM 736 C C . VAL A 1 95 ? -0.186 -8.136 -1.601 1.00 94.44 95 VAL A C 1
ATOM 738 O O . VAL A 1 95 ? 0.605 -8.210 -0.664 1.00 94.44 95 VAL A O 1
ATOM 741 N N . VAL A 1 96 ? 0.135 -8.501 -2.839 1.00 93.12 96 VAL A N 1
ATOM 742 C CA . VAL A 1 96 ? 1.483 -8.916 -3.240 1.00 93.12 96 VAL A CA 1
ATOM 743 C C . VAL A 1 96 ? 2.075 -7.818 -4.114 1.00 93.12 96 VAL A C 1
ATOM 745 O O . VAL A 1 96 ? 1.587 -7.552 -5.217 1.00 93.12 96 VAL A O 1
ATOM 748 N N . ALA A 1 97 ? 3.110 -7.151 -3.603 1.00 93.75 97 ALA A N 1
ATOM 749 C CA . ALA A 1 97 ? 3.650 -5.929 -4.183 1.00 93.75 97 ALA A CA 1
ATOM 750 C C . ALA A 1 97 ? 5.127 -6.047 -4.572 1.00 93.75 97 ALA A C 1
ATOM 752 O O . ALA A 1 97 ? 5.964 -6.521 -3.806 1.00 93.75 97 ALA A O 1
ATOM 753 N N . GLY A 1 98 ? 5.505 -5.538 -5.741 1.00 92.06 98 GLY A N 1
ATOM 754 C CA . GLY A 1 98 ? 6.924 -5.436 -6.054 1.00 92.06 98 GLY A CA 1
ATOM 755 C C . GLY A 1 98 ? 7.286 -4.883 -7.409 1.00 92.06 98 GLY A C 1
ATOM 756 O O . GLY A 1 98 ? 6.422 -4.539 -8.217 1.00 92.06 98 GLY A O 1
ATOM 757 N N . PRO A 1 99 ? 8.597 -4.771 -7.658 1.00 89.06 99 PRO A N 1
ATOM 758 C CA . PRO A 1 99 ? 9.080 -4.175 -8.874 1.00 89.06 99 PRO A CA 1
ATOM 759 C C . PRO A 1 99 ? 8.898 -5.128 -10.057 1.00 89.06 99 PRO A C 1
ATOM 761 O O . PRO A 1 99 ? 9.011 -6.351 -9.927 1.00 89.06 99 PRO A O 1
ATOM 764 N N . VAL A 1 100 ? 8.670 -4.539 -11.228 1.00 86.50 100 VAL A N 1
ATOM 765 C CA . VAL A 1 100 ? 8.762 -5.247 -12.507 1.00 86.50 100 VAL A CA 1
ATOM 766 C C . VAL A 1 100 ? 10.215 -5.242 -12.964 1.00 86.50 100 VAL A C 1
ATOM 768 O O . VAL A 1 100 ? 10.770 -4.178 -13.254 1.00 86.50 100 VAL A O 1
ATOM 771 N N . TRP A 1 101 ? 10.815 -6.425 -13.043 1.00 81.31 101 TRP A N 1
ATOM 772 C CA . TRP A 1 101 ? 12.164 -6.668 -13.558 1.00 81.31 101 TRP A CA 1
ATOM 773 C C . TRP A 1 101 ? 12.059 -7.557 -14.791 1.00 81.31 101 TRP A C 1
ATOM 775 O O . TRP A 1 101 ? 11.337 -8.547 -14.759 1.00 81.31 101 TRP A O 1
ATOM 785 N N . ASP A 1 102 ? 12.711 -7.173 -15.890 1.00 78.31 102 ASP A N 1
ATOM 786 C CA . ASP A 1 102 ? 12.686 -7.903 -17.168 1.00 78.31 102 ASP A CA 1
ATOM 787 C C . ASP A 1 102 ? 11.274 -8.338 -17.599 1.00 78.31 102 ASP A C 1
ATOM 789 O O . ASP A 1 102 ? 11.017 -9.480 -17.973 1.00 78.31 102 ASP A O 1
ATOM 793 N N . HIS A 1 103 ? 10.327 -7.395 -17.515 1.00 81.88 103 HIS A N 1
ATOM 794 C CA . HIS A 1 103 ? 8.911 -7.586 -17.855 1.00 81.88 103 HIS A CA 1
ATOM 795 C C . HIS A 1 103 ? 8.166 -8.613 -16.985 1.00 81.88 103 HIS A C 1
ATOM 797 O O . HIS A 1 103 ? 7.095 -9.078 -17.373 1.00 81.88 103 HIS A O 1
ATOM 803 N N . THR A 1 104 ? 8.689 -8.964 -15.811 1.00 83.62 104 THR A N 1
ATOM 804 C CA . THR A 1 104 ? 8.094 -9.943 -14.897 1.00 83.62 104 THR A CA 1
ATOM 805 C C . THR A 1 104 ? 8.212 -9.519 -13.425 1.00 83.62 104 THR A C 1
ATOM 807 O O . THR A 1 104 ? 8.855 -8.523 -13.101 1.00 83.62 104 THR A O 1
ATOM 810 N N . CYS A 1 105 ? 7.571 -10.250 -12.505 1.00 85.38 105 CYS A N 1
ATOM 811 C CA . CYS A 1 105 ? 7.788 -10.078 -11.069 1.00 85.38 105 CYS A CA 1
ATOM 812 C C . CYS A 1 105 ? 9.213 -10.484 -10.665 1.00 85.38 105 CYS A C 1
ATOM 814 O O . CYS A 1 105 ? 9.788 -11.421 -11.232 1.00 85.38 105 CYS A O 1
ATOM 816 N N . ALA A 1 106 ? 9.760 -9.791 -9.665 1.00 83.69 106 ALA A N 1
ATOM 817 C CA . ALA A 1 106 ? 11.044 -10.138 -9.070 1.00 83.69 106 ALA A CA 1
ATOM 818 C C . ALA A 1 106 ? 11.033 -11.581 -8.532 1.00 83.69 106 ALA A C 1
ATOM 820 O O . ALA A 1 106 ? 10.030 -12.040 -7.978 1.00 83.69 106 ALA A O 1
ATOM 821 N N . GLN A 1 107 ? 12.159 -12.285 -8.681 1.00 81.81 107 GLN A N 1
ATOM 822 C CA . GLN A 1 107 ? 12.302 -13.688 -8.278 1.00 81.81 107 GLN A CA 1
ATOM 823 C C . GLN A 1 107 ? 11.892 -13.958 -6.816 1.00 81.81 107 GLN A C 1
ATOM 825 O O . GLN A 1 107 ? 11.161 -14.922 -6.609 1.00 81.81 107 GLN A O 1
ATOM 830 N N . PRO A 1 108 ? 12.229 -13.101 -5.828 1.00 84.94 108 PRO A N 1
ATOM 831 C CA . PRO A 1 108 ? 11.741 -13.230 -4.453 1.00 84.94 108 PRO A CA 1
ATOM 832 C C . PRO A 1 108 ? 10.234 -13.432 -4.314 1.00 84.94 108 PRO A C 1
ATOM 834 O O . PRO A 1 108 ? 9.780 -14.308 -3.582 1.00 84.94 108 PRO A O 1
ATOM 837 N N . LEU A 1 109 ? 9.451 -12.645 -5.055 1.00 87.00 109 LEU A N 1
ATOM 838 C CA . LEU A 1 109 ? 7.994 -12.732 -5.026 1.00 87.00 109 LEU A CA 1
ATOM 839 C C . LEU A 1 109 ? 7.501 -14.003 -5.701 1.00 87.00 109 LEU A C 1
ATOM 841 O O . LEU A 1 109 ? 6.537 -14.590 -5.228 1.00 87.00 109 LEU A O 1
ATOM 845 N N . ALA A 1 110 ? 8.165 -14.440 -6.776 1.00 83.06 110 ALA A N 1
ATOM 846 C CA . ALA A 1 110 ? 7.838 -15.702 -7.433 1.00 83.06 110 ALA A CA 1
ATOM 847 C C . ALA A 1 110 ? 8.081 -16.893 -6.493 1.00 83.06 110 ALA A C 1
ATOM 849 O O . ALA A 1 110 ? 7.171 -17.686 -6.284 1.00 83.06 110 ALA A O 1
ATOM 850 N N . THR A 1 111 ? 9.256 -16.967 -5.859 1.00 82.69 111 THR A N 1
ATOM 851 C CA . THR A 1 111 ? 9.603 -18.026 -4.896 1.00 82.69 111 THR A CA 1
ATOM 852 C C . THR A 1 111 ? 8.686 -18.021 -3.675 1.00 82.69 111 THR A C 1
ATOM 854 O O . THR A 1 111 ? 8.287 -19.075 -3.187 1.00 82.69 111 THR A O 1
ATOM 857 N N . TRP A 1 112 ? 8.306 -16.845 -3.173 1.00 85.56 112 TRP A N 1
ATOM 858 C CA . TRP A 1 112 ? 7.325 -16.773 -2.094 1.00 85.56 112 TRP A CA 1
ATOM 859 C C . TRP A 1 112 ? 5.932 -17.228 -2.562 1.00 85.56 112 TRP A C 1
ATOM 861 O O . TRP A 1 112 ? 5.278 -18.011 -1.875 1.00 85.56 112 TRP A O 1
ATOM 871 N N . ALA A 1 113 ? 5.506 -16.813 -3.760 1.00 84.19 113 ALA A N 1
ATOM 872 C CA . ALA A 1 113 ? 4.216 -17.179 -4.346 1.00 84.19 113 ALA A CA 1
ATOM 873 C C . ALA A 1 113 ? 4.103 -18.668 -4.716 1.00 84.19 113 ALA A C 1
ATOM 875 O O . ALA A 1 113 ? 2.988 -19.176 -4.761 1.00 84.19 113 ALA A O 1
ATOM 876 N N . GLU A 1 114 ? 5.212 -19.389 -4.924 1.00 81.44 114 GLU A N 1
ATOM 877 C CA . GLU A 1 114 ? 5.227 -20.858 -5.085 1.00 81.44 114 GLU A CA 1
ATOM 878 C C . GLU A 1 114 ? 4.622 -21.586 -3.873 1.00 81.44 114 GLU A C 1
ATOM 880 O O . GLU A 1 114 ? 4.090 -22.687 -4.001 1.00 81.44 114 GLU A O 1
ATOM 885 N N . ARG A 1 115 ? 4.583 -20.939 -2.701 1.00 74.00 115 ARG A N 1
ATOM 886 C CA . ARG A 1 115 ? 3.849 -21.406 -1.508 1.00 74.00 115 ARG A CA 1
ATOM 887 C C . ARG A 1 115 ? 2.338 -21.141 -1.613 1.00 74.00 115 ARG A C 1
ATOM 889 O O . ARG A 1 115 ? 1.634 -21.048 -0.610 1.00 74.00 115 ARG A O 1
ATOM 896 N N . GLY A 1 116 ? 1.837 -21.027 -2.842 1.00 63.94 116 GLY A N 1
ATOM 897 C CA . GLY A 1 116 ? 0.527 -20.520 -3.244 1.00 63.94 116 GLY A CA 1
ATOM 898 C C . GLY A 1 116 ? -0.692 -21.172 -2.614 1.00 63.94 116 GLY A C 1
ATOM 899 O O . GLY A 1 116 ? -1.758 -20.561 -2.588 1.00 63.94 116 GLY A O 1
ATOM 900 N N . TYR A 1 117 ? -0.553 -22.368 -2.037 1.00 63.97 117 TYR A N 1
ATOM 901 C CA . TYR A 1 117 ? -1.625 -22.993 -1.259 1.00 63.97 117 TYR A CA 1
ATOM 902 C C . TYR A 1 117 ? -2.136 -22.080 -0.129 1.00 63.97 117 TYR A C 1
ATOM 904 O O . TYR A 1 117 ? -3.320 -22.130 0.191 1.00 63.97 117 TYR A O 1
ATOM 912 N N . LEU A 1 118 ? -1.283 -21.199 0.406 1.00 69.06 118 LEU A N 1
ATOM 913 C CA . LEU A 1 118 ? -1.643 -20.205 1.422 1.00 69.06 118 LEU A CA 1
ATOM 914 C C . LEU A 1 118 ? -2.549 -19.077 0.894 1.00 69.06 118 LEU A C 1
ATOM 916 O O . LEU A 1 118 ? -3.228 -18.418 1.679 1.00 69.06 118 LEU A O 1
ATOM 920 N N . LEU A 1 119 ? -2.560 -18.840 -0.421 1.00 79.06 119 LEU A N 1
ATOM 921 C CA . LEU A 1 119 ? -3.272 -17.727 -1.057 1.00 79.06 119 LEU A CA 1
ATOM 922 C C . LEU A 1 119 ? -4.608 -18.147 -1.687 1.00 79.06 119 LEU A C 1
ATOM 924 O O . LEU A 1 119 ? -5.482 -17.305 -1.860 1.00 79.06 119 LEU A O 1
ATOM 928 N N . LYS A 1 120 ? -4.803 -19.435 -2.007 1.00 79.12 120 LYS A N 1
ATOM 929 C CA . LYS A 1 120 ? -5.981 -19.932 -2.753 1.00 79.12 120 LYS A CA 1
ATOM 930 C C . LYS A 1 120 ? -7.331 -19.612 -2.122 1.00 79.12 120 LYS A C 1
ATOM 932 O O . LYS A 1 120 ? -8.312 -19.455 -2.838 1.00 79.12 120 LYS A O 1
ATOM 937 N N . SER A 1 121 ? -7.397 -19.516 -0.800 1.00 77.75 121 SER A N 1
ATOM 938 C CA . SER A 1 121 ? -8.635 -19.201 -0.083 1.00 77.75 121 SER A CA 1
ATOM 939 C C . SER A 1 121 ? -8.784 -17.708 0.229 1.00 77.75 121 SER A C 1
ATOM 941 O O . SER A 1 121 ? -9.585 -17.352 1.093 1.00 77.75 121 SER A O 1
ATOM 943 N N . LYS A 1 122 ? -7.958 -16.838 -0.366 1.00 85.25 122 LYS A N 1
ATOM 944 C CA . LYS A 1 122 ? -7.829 -15.433 0.028 1.00 85.25 122 LYS A CA 1
ATOM 945 C C . LYS A 1 122 ? -8.085 -14.486 -1.130 1.00 85.25 122 LYS A C 1
ATOM 947 O O . LYS A 1 122 ? -7.847 -14.797 -2.294 1.00 85.25 122 LYS A O 1
ATOM 952 N N . LYS A 1 123 ? -8.555 -13.287 -0.784 1.00 90.06 123 LYS A N 1
ATOM 953 C CA . LYS A 1 123 ? -8.669 -12.180 -1.729 1.00 90.06 123 LYS A CA 1
ATOM 954 C C . LYS A 1 123 ? -7.282 -11.606 -1.974 1.00 90.06 123 LYS A C 1
ATOM 956 O O . LYS A 1 123 ? -6.742 -10.890 -1.133 1.00 90.06 123 LYS A O 1
ATOM 961 N N . THR A 1 124 ? -6.680 -11.989 -3.096 1.00 90.62 124 THR A N 1
ATOM 962 C CA . THR A 1 124 ? -5.335 -11.557 -3.482 1.00 90.62 124 THR A CA 1
ATOM 963 C C . THR A 1 124 ? -5.374 -10.435 -4.513 1.00 90.62 124 THR A C 1
ATOM 965 O O . THR A 1 124 ? -6.105 -10.516 -5.504 1.00 90.62 124 THR A O 1
ATOM 968 N N . PHE A 1 125 ? -4.558 -9.411 -4.278 1.00 92.75 125 PHE A N 1
ATOM 969 C CA . PHE A 1 125 ? -4.382 -8.242 -5.132 1.00 92.75 125 PHE A CA 1
ATOM 970 C C . PHE A 1 125 ? -2.915 -8.094 -5.515 1.00 92.75 125 PHE A C 1
ATOM 972 O O . PHE A 1 125 ? -2.024 -8.331 -4.696 1.00 92.75 125 PHE A O 1
ATOM 979 N N . PHE A 1 126 ? -2.656 -7.663 -6.745 1.00 92.25 126 PHE A N 1
ATOM 980 C CA . PHE A 1 126 ? -1.299 -7.473 -7.242 1.00 92.25 126 PHE A CA 1
ATOM 981 C C . PHE A 1 126 ? -0.969 -5.993 -7.407 1.00 92.25 126 PHE A C 1
ATOM 983 O O . PHE A 1 126 ? -1.716 -5.237 -8.022 1.00 92.25 126 PHE A O 1
ATOM 990 N N . LEU A 1 127 ? 0.184 -5.581 -6.885 1.00 93.00 127 LEU A N 1
ATOM 991 C CA . LEU A 1 127 ? 0.712 -4.231 -7.046 1.00 93.00 127 LEU A CA 1
ATOM 992 C C . LEU A 1 127 ? 2.072 -4.303 -7.738 1.00 93.00 127 LEU A C 1
ATOM 994 O O . LEU A 1 127 ? 3.067 -4.726 -7.150 1.00 93.00 127 LEU A O 1
ATOM 998 N N . SER A 1 128 ? 2.133 -3.875 -8.994 1.00 91.81 128 SER A N 1
ATOM 999 C CA . SER A 1 128 ? 3.382 -3.826 -9.749 1.00 91.81 128 SER A CA 1
ATOM 1000 C C . SER A 1 128 ? 3.949 -2.411 -9.767 1.00 91.81 128 SER A C 1
ATOM 1002 O O . SER A 1 128 ? 3.242 -1.453 -10.066 1.00 91.81 128 SER A O 1
ATOM 1004 N N . ILE A 1 129 ? 5.242 -2.270 -9.486 1.00 89.81 129 ILE A N 1
ATOM 1005 C CA . ILE A 1 129 ? 5.954 -0.990 -9.505 1.00 89.81 129 ILE A CA 1
ATOM 1006 C C . ILE A 1 129 ? 6.927 -1.014 -10.681 1.00 89.81 129 ILE A C 1
ATOM 1008 O O . ILE A 1 129 ? 7.875 -1.798 -10.708 1.00 89.81 129 ILE A O 1
ATOM 1012 N N . SER A 1 130 ? 6.705 -0.175 -11.688 1.00 86.56 130 SER A N 1
ATOM 1013 C CA . SER A 1 130 ? 7.461 -0.260 -12.940 1.00 86.56 130 SER A CA 1
ATOM 1014 C C . SER A 1 130 ? 7.848 1.105 -13.496 1.00 86.56 130 SER A C 1
ATOM 1016 O O . SER A 1 130 ? 7.266 2.139 -13.177 1.00 86.56 130 SER A O 1
ATOM 1018 N N . LYS A 1 131 ? 8.879 1.135 -14.347 1.00 78.12 131 LYS A N 1
ATOM 1019 C CA . LYS A 1 131 ? 9.212 2.337 -15.132 1.00 78.12 131 LYS A CA 1
ATOM 1020 C C . LYS A 1 131 ? 8.270 2.529 -16.331 1.00 78.12 131 LYS A C 1
ATOM 1022 O O . LYS A 1 131 ? 8.227 3.626 -16.877 1.00 78.12 131 LYS A O 1
ATOM 1027 N N . SER A 1 132 ? 7.551 1.481 -16.741 1.00 73.25 132 SER A N 1
ATOM 1028 C CA . SER A 1 132 ? 6.692 1.449 -17.932 1.00 73.25 132 SER A CA 1
ATOM 1029 C C . SER A 1 132 ? 5.206 1.580 -17.574 1.00 73.25 132 SER A C 1
ATOM 1031 O O . SER A 1 132 ? 4.812 1.464 -16.420 1.00 73.25 132 SER A O 1
ATOM 1033 N N . SER A 1 133 ? 4.353 1.836 -18.569 1.00 65.69 133 SER A N 1
ATOM 1034 C CA . SER A 1 133 ? 2.888 1.735 -18.413 1.00 65.69 133 SER A CA 1
ATOM 1035 C C . SER A 1 133 ? 2.416 0.311 -18.278 1.00 65.69 133 SER A C 1
ATOM 1037 O O . SER A 1 133 ? 1.362 0.077 -17.696 1.00 65.69 133 SER A O 1
ATOM 1039 N N . GLU A 1 134 ? 3.185 -0.615 -18.828 1.00 72.50 134 GLU A N 1
ATOM 1040 C CA . GLU A 1 134 ? 2.801 -2.006 -18.871 1.00 72.50 134 GLU A CA 1
ATOM 1041 C C . GLU A 1 134 ? 3.397 -2.749 -17.678 1.00 72.50 134 GLU A C 1
ATOM 1043 O O . GLU A 1 134 ? 4.613 -2.687 -17.463 1.00 72.50 134 GLU A O 1
ATOM 1048 N N . PRO A 1 135 ? 2.571 -3.501 -16.934 1.00 67.19 135 PRO A N 1
ATOM 1049 C CA . PRO A 1 135 ? 3.057 -4.397 -15.891 1.00 67.19 135 PRO A CA 1
ATOM 1050 C C . PRO A 1 135 ? 3.833 -5.596 -16.461 1.00 67.19 135 PRO A C 1
ATOM 1052 O O . PRO A 1 135 ? 4.382 -6.393 -15.702 1.00 67.19 135 PRO A O 1
ATOM 1055 N N . GLY A 1 136 ? 3.873 -5.758 -17.790 1.00 70.62 136 GLY A N 1
ATOM 1056 C CA . GLY A 1 136 ? 4.407 -6.947 -18.443 1.00 70.62 136 GLY A CA 1
ATOM 1057 C C . GLY A 1 136 ? 3.634 -8.197 -18.022 1.00 70.62 136 GLY A C 1
ATOM 1058 O O . GLY A 1 136 ? 2.415 -8.173 -17.874 1.00 70.62 136 GLY A O 1
ATOM 1059 N N . LYS A 1 137 ? 4.362 -9.288 -17.783 1.00 80.38 137 LYS A N 1
ATOM 1060 C CA . LYS A 1 137 ? 3.848 -10.579 -17.304 1.00 80.38 137 LYS A CA 1
ATOM 1061 C C . LYS A 1 137 ? 3.869 -10.699 -15.776 1.00 80.38 137 LYS A C 1
ATOM 1063 O O . LYS A 1 137 ? 3.846 -11.812 -15.255 1.00 80.38 137 LYS A O 1
ATOM 1068 N N . PHE A 1 138 ? 3.953 -9.577 -15.053 1.00 82.88 138 PHE A N 1
ATOM 1069 C CA . PHE A 1 138 ? 4.074 -9.559 -13.592 1.00 82.88 138 PHE A CA 1
ATOM 1070 C C . PHE A 1 138 ? 2.994 -10.401 -12.905 1.00 82.88 138 PHE A C 1
ATOM 1072 O O . PHE A 1 138 ? 3.319 -11.350 -12.194 1.00 82.88 138 PHE A O 1
ATOM 1079 N N . TYR A 1 139 ? 1.722 -10.090 -13.164 1.00 80.81 139 TYR A N 1
ATOM 1080 C CA . TYR A 1 139 ? 0.600 -10.796 -12.550 1.00 80.81 139 TYR A CA 1
ATOM 1081 C C . TYR A 1 139 ? 0.475 -12.223 -13.097 1.00 80.81 139 TYR A C 1
ATOM 1083 O O . TYR A 1 139 ? 0.309 -13.150 -12.318 1.00 80.81 139 TYR A O 1
ATOM 1091 N N . GLN A 1 140 ? 0.679 -12.435 -14.403 1.00 84.12 140 GLN A N 1
ATOM 1092 C CA . GLN A 1 140 ? 0.606 -13.762 -15.036 1.00 84.12 140 GLN A CA 1
ATOM 1093 C C . GLN A 1 140 ? 1.573 -14.759 -14.387 1.00 84.12 140 GLN A C 1
ATOM 1095 O O .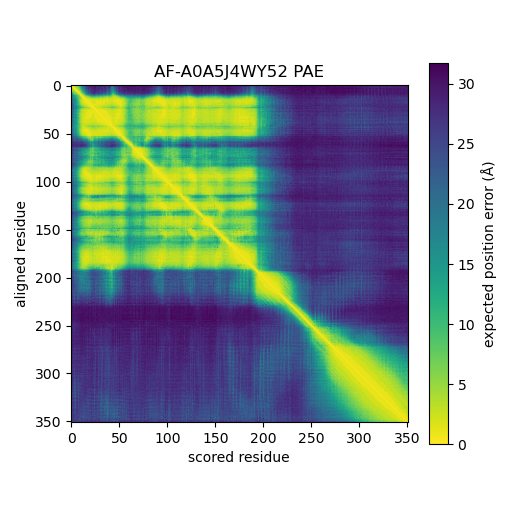 GLN A 1 140 ? 1.229 -15.920 -14.163 1.00 84.12 140 GLN A O 1
ATOM 1100 N N . LYS A 1 141 ? 2.791 -14.310 -14.057 1.00 82.25 141 LYS A N 1
ATOM 1101 C CA . LYS A 1 141 ? 3.777 -15.144 -13.368 1.00 82.25 141 LYS A CA 1
ATOM 1102 C C . LYS A 1 141 ? 3.338 -15.431 -11.930 1.00 82.25 141 LYS A C 1
ATOM 1104 O O . LYS A 1 141 ? 3.384 -16.586 -11.519 1.00 82.25 141 LYS A O 1
ATOM 1109 N N . LEU A 1 142 ? 2.860 -14.428 -11.191 1.00 83.50 142 LEU A N 1
ATOM 1110 C CA . LEU A 1 142 ? 2.350 -14.628 -9.829 1.00 83.50 142 LEU A CA 1
ATOM 1111 C C . LEU A 1 142 ? 1.134 -15.560 -9.785 1.00 83.50 142 LEU A C 1
ATOM 1113 O O . LEU A 1 142 ? 1.108 -16.462 -8.953 1.00 83.50 142 LEU A O 1
ATOM 1117 N N . GLN A 1 143 ? 0.169 -15.403 -10.689 1.00 85.44 143 GLN A N 1
ATOM 1118 C CA . GLN A 1 143 ? -0.985 -16.298 -10.834 1.00 85.44 143 GLN A CA 1
ATOM 1119 C C . GLN A 1 143 ? -0.543 -17.732 -11.129 1.00 85.44 143 GLN A C 1
ATOM 1121 O O . GLN A 1 143 ? -1.005 -18.662 -10.476 1.00 85.44 143 GLN A O 1
ATOM 1126 N N . LYS A 1 144 ? 0.410 -17.917 -12.054 1.00 84.88 144 LYS A N 1
ATOM 1127 C CA . LYS A 1 144 ? 0.962 -19.239 -12.380 1.00 84.88 144 LYS A CA 1
ATOM 1128 C C . LYS A 1 144 ? 1.559 -19.943 -11.155 1.00 84.88 144 LYS A C 1
ATOM 1130 O O . LYS A 1 144 ? 1.350 -21.142 -11.003 1.00 84.88 144 LYS A O 1
ATOM 1135 N N . TYR A 1 145 ? 2.303 -19.229 -10.310 1.00 82.44 145 TYR A N 1
ATOM 1136 C CA . TYR A 1 145 ? 2.950 -19.824 -9.133 1.00 82.44 145 TYR A CA 1
ATOM 1137 C C . TYR A 1 145 ? 2.007 -20.000 -7.945 1.00 82.44 145 TYR A C 1
ATOM 1139 O O . TYR A 1 145 ? 2.036 -21.032 -7.281 1.00 82.44 145 TYR A O 1
ATOM 1147 N N . SER A 1 146 ? 1.158 -19.005 -7.696 1.00 82.12 146 SER A N 1
ATOM 1148 C CA . SER A 1 146 ? 0.216 -19.029 -6.577 1.00 82.12 146 SER A CA 1
ATOM 1149 C C . SER A 1 146 ? -0.983 -19.950 -6.829 1.00 82.12 146 SER A C 1
ATOM 1151 O O . SER A 1 146 ? -1.556 -20.509 -5.892 1.00 82.12 146 SER A O 1
ATOM 1153 N N . GLY A 1 147 ? -1.364 -20.125 -8.096 1.00 81.12 147 GLY A N 1
ATOM 1154 C CA . GLY A 1 147 ? -2.611 -20.773 -8.491 1.00 81.12 147 GLY A CA 1
ATOM 1155 C C . GLY A 1 147 ? -3.852 -19.974 -8.084 1.00 81.12 147 GLY A C 1
ATOM 1156 O O . GLY A 1 147 ? -4.900 -20.581 -7.876 1.00 81.12 147 GLY A O 1
ATOM 1157 N N . VAL A 1 148 ? -3.722 -18.654 -7.903 1.00 81.62 148 VAL A N 1
ATOM 1158 C CA . VAL A 1 148 ? -4.795 -17.755 -7.455 1.00 81.62 148 VAL A CA 1
ATOM 1159 C C . VAL A 1 148 ? -5.183 -16.806 -8.576 1.00 81.62 148 VAL A C 1
ATOM 1161 O O . VAL A 1 148 ? -4.312 -16.198 -9.197 1.00 81.62 148 VAL A O 1
ATOM 1164 N N . GLU A 1 149 ? -6.485 -16.664 -8.815 1.00 79.88 149 GLU A N 1
ATOM 1165 C CA . GLU A 1 149 ? -7.013 -15.619 -9.690 1.00 79.88 149 GLU A CA 1
ATOM 1166 C C . GLU A 1 149 ? -6.927 -14.260 -8.991 1.00 79.88 149 GLU A C 1
ATOM 1168 O O . GLU A 1 149 ? -7.209 -14.125 -7.797 1.00 79.88 149 GLU A O 1
ATOM 1173 N N . GLU A 1 150 ? -6.509 -13.235 -9.728 1.00 77.94 150 GLU A N 1
ATOM 1174 C CA . GLU A 1 150 ? -6.399 -11.903 -9.142 1.00 77.94 150 GLU A CA 1
ATOM 1175 C C . GLU A 1 150 ? -7.785 -11.313 -8.887 1.00 77.94 150 GLU A C 1
ATOM 1177 O O . GLU A 1 150 ? -8.667 -11.364 -9.739 1.00 77.94 150 GLU A O 1
ATOM 1182 N N . ASN A 1 151 ? -7.970 -10.706 -7.716 1.00 86.06 151 ASN A N 1
ATOM 1183 C CA . ASN A 1 151 ? -9.179 -9.933 -7.443 1.00 86.06 151 ASN A CA 1
ATOM 1184 C C . ASN A 1 151 ? -9.018 -8.485 -7.917 1.00 86.06 151 ASN A C 1
ATOM 1186 O O . ASN A 1 151 ? -10.010 -7.801 -8.138 1.00 86.06 151 ASN A O 1
ATOM 1190 N N . GLY A 1 152 ? -7.785 -8.017 -8.110 1.00 82.19 152 GLY A N 1
ATOM 1191 C CA . GLY A 1 152 ? -7.475 -6.711 -8.675 1.00 82.19 152 GLY A CA 1
ATOM 1192 C C . GLY A 1 152 ? -5.974 -6.538 -8.885 1.00 82.19 152 GLY A C 1
ATOM 1193 O O . GLY A 1 152 ? -5.161 -7.160 -8.194 1.00 82.19 152 GLY A O 1
ATOM 1194 N N . HIS A 1 153 ? -5.608 -5.674 -9.830 1.00 85.25 153 HIS A N 1
ATOM 1195 C CA . HIS A 1 153 ? -4.220 -5.353 -10.147 1.00 85.25 153 HIS A CA 1
ATOM 1196 C C . HIS A 1 153 ? -4.045 -3.850 -10.372 1.00 85.25 153 HIS A C 1
ATOM 1198 O O . HIS A 1 153 ? -4.844 -3.217 -11.061 1.00 85.25 153 HIS A O 1
ATOM 1204 N N . LEU A 1 154 ? -2.981 -3.287 -9.797 1.00 84.19 154 LEU A N 1
ATOM 1205 C CA . LEU A 1 154 ? -2.540 -1.920 -10.056 1.00 84.19 154 LEU A CA 1
ATOM 1206 C C . LEU A 1 154 ? -1.088 -1.913 -10.539 1.00 84.19 154 LEU A C 1
ATOM 1208 O O . LEU A 1 154 ? -0.210 -2.518 -9.922 1.00 84.19 154 LEU A O 1
ATOM 1212 N N . ASN A 1 155 ? -0.816 -1.152 -11.604 1.00 85.25 155 ASN A N 1
ATOM 1213 C CA . ASN A 1 155 ? 0.543 -0.807 -12.017 1.00 85.25 155 ASN A CA 1
ATOM 1214 C C . ASN A 1 155 ? 0.870 0.655 -11.692 1.00 85.25 155 ASN A C 1
ATOM 1216 O O . ASN A 1 155 ? 0.284 1.571 -12.267 1.00 85.25 155 ASN A O 1
ATOM 1220 N N . VAL A 1 156 ? 1.864 0.868 -10.831 1.00 81.56 156 VAL A N 1
ATOM 1221 C CA . VAL A 1 156 ? 2.359 2.193 -10.446 1.00 81.56 156 VAL A CA 1
ATOM 1222 C C . VAL A 1 156 ? 3.611 2.534 -11.244 1.00 81.56 156 VAL A C 1
ATOM 1224 O O . VAL A 1 156 ? 4.641 1.856 -11.159 1.00 81.56 156 VAL A O 1
ATOM 1227 N N . LYS A 1 157 ? 3.546 3.642 -11.988 1.00 82.31 157 LYS A N 1
ATOM 1228 C CA . LYS A 1 157 ? 4.699 4.202 -12.703 1.00 82.31 157 LYS A CA 1
ATOM 1229 C C . LYS A 1 157 ? 5.640 4.932 -11.746 1.00 82.31 157 LYS A C 1
ATOM 1231 O O . LYS A 1 157 ? 5.324 6.022 -11.273 1.00 82.31 157 LYS A O 1
ATOM 1236 N N . ILE A 1 158 ? 6.861 4.421 -11.582 1.00 74.81 158 ILE A N 1
ATOM 1237 C CA . ILE A 1 158 ? 7.924 5.030 -10.756 1.00 74.81 158 ILE A CA 1
ATOM 1238 C C . ILE A 1 158 ? 8.199 6.489 -11.158 1.00 74.81 158 ILE A C 1
ATOM 1240 O O . ILE A 1 158 ? 8.445 7.336 -10.302 1.00 74.81 158 ILE A O 1
ATOM 1244 N N . GLN A 1 159 ? 8.160 6.796 -12.460 1.00 70.56 159 GLN A N 1
ATOM 1245 C CA . GLN A 1 159 ? 8.404 8.152 -12.974 1.00 70.56 159 GLN A CA 1
ATOM 1246 C C . GLN A 1 159 ? 7.342 9.168 -12.544 1.00 70.56 159 GLN A C 1
ATOM 1248 O O . GLN A 1 159 ? 7.639 10.360 -12.480 1.00 70.56 159 GLN A O 1
ATOM 1253 N N . ASN A 1 160 ? 6.115 8.713 -12.288 1.00 71.44 160 ASN A N 1
ATOM 1254 C CA . ASN A 1 160 ? 5.048 9.575 -11.797 1.00 71.44 160 ASN A CA 1
ATOM 1255 C C . ASN A 1 160 ? 5.124 9.698 -10.270 1.00 71.44 160 ASN A C 1
ATOM 1257 O O . ASN A 1 160 ? 4.928 10.785 -9.742 1.00 71.44 160 ASN A O 1
ATOM 1261 N N . TRP A 1 161 ? 5.510 8.616 -9.589 1.00 70.56 161 TRP A N 1
ATOM 1262 C CA . TRP A 1 161 ? 5.647 8.572 -8.135 1.00 70.56 161 TRP A CA 1
ATOM 1263 C C . TRP A 1 161 ? 6.753 9.482 -7.589 1.00 70.56 161 TRP A C 1
ATOM 1265 O O . TRP A 1 161 ? 6.549 10.228 -6.641 1.00 70.56 161 TRP A O 1
ATOM 1275 N N . ASN A 1 162 ? 7.934 9.450 -8.211 1.00 72.88 162 ASN A N 1
ATOM 1276 C CA . ASN A 1 162 ? 9.074 10.282 -7.812 1.00 72.88 162 ASN A CA 1
ATOM 1277 C C . ASN A 1 162 ? 9.104 11.635 -8.551 1.00 72.88 162 ASN A C 1
ATOM 1279 O O . ASN A 1 162 ? 10.156 12.278 -8.615 1.00 72.88 162 ASN A O 1
ATOM 1283 N N . ASN A 1 163 ? 8.003 12.039 -9.194 1.00 71.75 163 ASN A N 1
ATOM 1284 C CA . ASN A 1 163 ? 7.987 13.260 -9.987 1.00 71.75 163 ASN A CA 1
ATOM 1285 C C . ASN A 1 163 ? 7.946 14.500 -9.090 1.00 71.75 163 ASN A C 1
ATOM 1287 O O . ASN A 1 163 ? 7.220 14.527 -8.107 1.00 71.75 163 ASN A O 1
ATOM 1291 N N . LYS A 1 164 ? 8.684 15.550 -9.465 1.00 73.44 164 LYS A N 1
ATOM 1292 C CA . LYS A 1 164 ? 8.558 16.872 -8.826 1.00 73.44 164 LYS A CA 1
ATOM 1293 C C . LYS A 1 164 ? 7.321 17.641 -9.311 1.00 73.44 164 LYS A C 1
ATOM 1295 O O . LYS A 1 164 ? 6.980 18.670 -8.744 1.00 73.44 164 LYS A O 1
ATOM 1300 N N . ASP A 1 165 ? 6.699 17.179 -10.394 1.00 75.25 165 ASP A N 1
ATOM 1301 C CA . ASP A 1 165 ? 5.456 17.722 -10.934 1.00 75.25 165 ASP A CA 1
ATOM 1302 C C . ASP A 1 165 ? 4.260 17.238 -10.101 1.00 75.25 165 ASP A C 1
ATOM 1304 O O . ASP A 1 165 ? 3.878 16.065 -10.181 1.00 75.25 165 ASP A O 1
ATOM 1308 N N . ALA A 1 166 ? 3.671 18.159 -9.333 1.00 75.31 166 ALA A N 1
ATOM 1309 C CA . ALA A 1 166 ? 2.546 17.901 -8.437 1.00 75.31 166 ALA A CA 1
ATOM 1310 C C . ALA A 1 166 ? 1.373 17.198 -9.142 1.00 75.31 166 ALA A C 1
ATOM 1312 O O . ALA A 1 166 ? 0.825 16.244 -8.602 1.00 75.31 166 ALA A O 1
ATOM 1313 N N . ASN A 1 167 ? 1.068 17.556 -10.396 1.00 74.50 167 ASN A N 1
ATOM 1314 C CA . ASN A 1 167 ? -0.058 16.972 -11.137 1.00 74.50 167 ASN A CA 1
ATOM 1315 C C . ASN A 1 167 ? 0.150 15.482 -11.461 1.00 74.50 167 ASN A C 1
ATOM 1317 O O . ASN A 1 167 ? -0.800 14.714 -11.608 1.00 74.50 167 ASN A O 1
ATOM 1321 N N . LYS A 1 168 ? 1.403 15.050 -11.655 1.00 75.44 168 LYS A N 1
ATOM 1322 C CA . LYS A 1 168 ? 1.722 13.638 -11.940 1.00 75.44 168 LYS A CA 1
ATOM 1323 C C . LYS A 1 168 ? 1.768 12.807 -10.665 1.00 75.44 168 LYS A C 1
ATOM 1325 O O . LYS A 1 168 ? 1.428 11.620 -10.701 1.00 75.44 168 LYS A O 1
ATOM 1330 N N . GLN A 1 169 ? 2.184 13.432 -9.570 1.00 76.38 169 GLN A N 1
ATOM 1331 C CA . GLN A 1 169 ? 2.166 12.828 -8.250 1.00 76.38 169 GLN A CA 1
ATOM 1332 C C . GLN A 1 169 ? 0.723 12.626 -7.771 1.00 76.38 169 GLN A C 1
ATOM 1334 O O . GLN A 1 169 ? 0.380 11.512 -7.386 1.00 76.38 169 GLN A O 1
ATOM 1339 N N . GLU A 1 170 ? -0.137 13.635 -7.927 1.00 78.38 170 GLU A N 1
ATOM 1340 C CA . GLU A 1 170 ? -1.573 13.583 -7.616 1.00 78.38 170 GLU A CA 1
ATOM 1341 C C . GLU A 1 170 ? -2.272 12.432 -8.354 1.00 78.38 170 GLU A C 1
ATOM 1343 O O . GLU A 1 170 ? -2.907 11.590 -7.729 1.00 78.38 170 GLU A O 1
ATOM 1348 N N . LYS A 1 171 ? -2.042 12.282 -9.667 1.00 80.19 171 LYS A N 1
ATOM 1349 C CA . LYS A 1 171 ? -2.576 11.137 -10.433 1.00 80.19 171 LYS A CA 1
ATOM 1350 C C . LYS A 1 171 ? -2.119 9.777 -9.905 1.00 80.19 171 LYS A C 1
ATOM 1352 O O . LYS A 1 171 ? -2.853 8.800 -10.006 1.00 80.19 171 LYS A O 1
ATOM 1357 N N . SER A 1 172 ? -0.892 9.685 -9.394 1.00 81.19 172 SER A N 1
ATOM 1358 C CA . SER A 1 172 ? -0.384 8.428 -8.828 1.00 81.19 172 SER A CA 1
ATOM 1359 C C . SER A 1 172 ? -0.996 8.145 -7.459 1.00 81.19 172 SER A C 1
ATOM 1361 O O . SER A 1 172 ? -1.257 6.988 -7.146 1.00 81.19 172 SER A O 1
ATOM 1363 N N . GLN A 1 173 ? -1.248 9.186 -6.666 1.00 84.50 173 GLN A N 1
ATOM 1364 C CA . GLN A 1 173 ? -1.966 9.081 -5.397 1.00 84.50 173 GLN A CA 1
ATOM 1365 C C . GLN A 1 173 ? -3.417 8.658 -5.635 1.00 84.50 173 GLN A C 1
ATOM 1367 O O . GLN A 1 173 ? -3.855 7.677 -5.055 1.00 84.50 173 GLN A O 1
ATOM 1372 N N . GLU A 1 174 ? -4.117 9.270 -6.592 1.00 86.12 174 GLU A N 1
ATOM 1373 C CA . GLU A 1 174 ? -5.484 8.883 -6.963 1.00 86.12 174 GLU A CA 1
ATOM 1374 C C . GLU A 1 174 ? -5.581 7.401 -7.381 1.00 86.12 174 GLU A C 1
ATOM 1376 O O . GLU A 1 174 ? -6.521 6.688 -7.025 1.00 86.12 174 GLU A O 1
ATOM 1381 N N . GLN A 1 175 ? -4.581 6.899 -8.113 1.00 87.38 175 GLN A N 1
ATOM 1382 C CA . GLN A 1 175 ? -4.491 5.481 -8.466 1.00 87.38 175 GLN A CA 1
ATOM 1383 C C . GLN A 1 175 ? -4.342 4.575 -7.236 1.00 87.38 175 GLN A C 1
ATOM 1385 O O . GLN A 1 1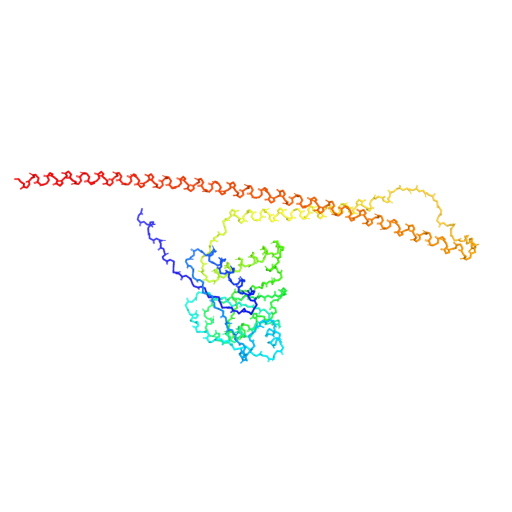75 ? -4.984 3.524 -7.175 1.00 87.38 175 GLN A O 1
ATOM 1390 N N . ILE A 1 176 ? -3.520 4.977 -6.262 1.00 89.44 176 ILE A N 1
ATOM 1391 C CA . ILE A 1 176 ? -3.353 4.259 -4.993 1.00 89.44 176 ILE A CA 1
ATOM 1392 C C . ILE A 1 176 ? -4.644 4.298 -4.171 1.00 89.44 176 ILE A C 1
ATOM 1394 O O . ILE A 1 176 ? -5.051 3.256 -3.663 1.00 89.44 176 ILE A O 1
ATOM 1398 N N . ASP A 1 177 ? -5.330 5.438 -4.104 1.00 89.50 177 ASP A N 1
ATOM 1399 C CA . ASP A 1 177 ? -6.615 5.591 -3.412 1.00 89.50 177 ASP A CA 1
ATOM 1400 C C . ASP A 1 177 ? -7.671 4.649 -3.972 1.00 89.50 177 ASP A C 1
ATOM 1402 O O . ASP A 1 177 ? -8.351 3.932 -3.234 1.00 89.50 177 ASP A O 1
ATOM 1406 N N . ASN A 1 178 ? -7.814 4.643 -5.296 1.00 88.56 178 ASN A N 1
ATOM 1407 C CA . ASN A 1 178 ? -8.791 3.801 -5.970 1.00 88.56 178 ASN A CA 1
ATOM 1408 C C . ASN A 1 178 ? -8.481 2.317 -5.749 1.00 88.56 178 ASN A C 1
ATOM 1410 O O . ASN A 1 178 ? -9.394 1.530 -5.506 1.00 88.56 178 ASN A O 1
ATOM 1414 N N . PHE A 1 179 ? -7.201 1.942 -5.749 1.00 92.31 179 PHE A N 1
ATOM 1415 C CA . PHE A 1 179 ? -6.785 0.573 -5.464 1.00 92.31 179 PHE A CA 1
ATOM 1416 C C . PHE A 1 179 ? -6.980 0.181 -3.995 1.00 92.31 179 PHE A C 1
ATOM 1418 O O . PHE A 1 179 ? -7.454 -0.918 -3.721 1.00 92.31 179 PHE A O 1
ATOM 1425 N N . ALA A 1 180 ? -6.711 1.081 -3.045 1.00 91.19 180 ALA A N 1
ATOM 1426 C CA . ALA A 1 180 ? -7.008 0.869 -1.629 1.00 91.19 180 ALA A CA 1
ATOM 1427 C C . ALA A 1 180 ? -8.506 0.608 -1.409 1.00 91.19 180 ALA A C 1
ATOM 1429 O O . ALA A 1 180 ? -8.878 -0.318 -0.690 1.00 91.19 180 ALA A O 1
ATOM 1430 N N . ARG A 1 181 ? -9.379 1.377 -2.073 1.00 89.19 181 ARG A N 1
ATOM 1431 C CA . ARG A 1 181 ? -10.831 1.148 -2.025 1.00 89.19 181 ARG A CA 1
ATOM 1432 C C . ARG A 1 181 ? -11.233 -0.184 -2.643 1.00 89.19 181 ARG A C 1
ATOM 1434 O O . ARG A 1 181 ? -12.082 -0.857 -2.067 1.00 89.19 181 ARG A O 1
ATOM 1441 N N . ASP A 1 182 ? -10.631 -0.568 -3.766 1.00 88.50 182 ASP A N 1
ATOM 1442 C CA . ASP A 1 182 ? -10.898 -1.858 -4.411 1.00 88.50 182 ASP A CA 1
ATOM 1443 C C . ASP A 1 182 ? -10.522 -3.029 -3.489 1.00 88.50 182 ASP A C 1
ATOM 1445 O O . ASP A 1 182 ? -11.307 -3.964 -3.326 1.00 88.50 182 ASP A O 1
ATOM 1449 N N . ILE A 1 183 ? -9.376 -2.928 -2.799 1.00 89.38 183 ILE A N 1
ATOM 1450 C CA . ILE A 1 183 ? -8.947 -3.894 -1.778 1.00 89.38 183 ILE A CA 1
ATOM 1451 C C . ILE A 1 183 ? -9.997 -4.013 -0.677 1.00 89.38 183 ILE A C 1
ATOM 1453 O O . ILE A 1 183 ? -10.422 -5.126 -0.363 1.00 89.38 183 ILE A O 1
ATOM 1457 N N . LEU A 1 184 ? -10.431 -2.888 -0.103 1.00 89.12 184 LEU A N 1
ATOM 1458 C CA . LEU A 1 184 ? -11.413 -2.887 0.980 1.00 89.12 184 LEU A CA 1
ATOM 1459 C C . LEU A 1 184 ? -12.751 -3.482 0.518 1.00 89.12 184 LEU A C 1
ATOM 1461 O O . LEU A 1 184 ? -13.250 -4.414 1.141 1.00 89.12 184 LEU A O 1
ATOM 1465 N N . GLN A 1 185 ? -13.295 -3.013 -0.609 1.00 87.38 185 GLN A N 1
ATOM 1466 C CA . GLN A 1 185 ? -14.595 -3.458 -1.121 1.00 87.38 185 GLN A CA 1
ATOM 1467 C C . GLN A 1 185 ? -14.612 -4.954 -1.445 1.00 87.38 185 GLN A C 1
ATOM 1469 O O . GLN A 1 185 ? -15.516 -5.668 -1.013 1.00 87.38 185 GLN A O 1
ATOM 1474 N N . LYS A 1 186 ? -13.605 -5.449 -2.172 1.00 87.88 186 LYS A N 1
ATOM 1475 C CA . LYS A 1 186 ? -13.530 -6.863 -2.574 1.00 87.88 186 LYS A CA 1
ATOM 1476 C C . LYS A 1 186 ? -13.124 -7.799 -1.437 1.00 87.88 186 LYS A C 1
ATOM 1478 O O . LYS A 1 186 ? -13.353 -9.003 -1.549 1.00 87.88 186 LYS A O 1
ATOM 1483 N N . SER A 1 187 ? -12.556 -7.258 -0.359 1.00 83.94 187 SER A N 1
ATOM 1484 C CA . SER A 1 187 ? -12.315 -7.980 0.900 1.00 83.94 187 SER A CA 1
ATOM 1485 C C . SER A 1 187 ? -13.492 -7.867 1.880 1.00 83.94 187 SER A C 1
ATOM 1487 O O . SER A 1 187 ? -13.358 -8.256 3.039 1.00 83.94 187 SER A O 1
ATOM 1489 N N . GLU A 1 188 ? -14.636 -7.330 1.431 1.00 85.62 188 GLU A N 1
ATOM 1490 C CA . GLU A 1 188 ? -15.856 -7.151 2.234 1.00 85.62 188 GLU A CA 1
ATOM 1491 C C . GLU A 1 188 ? -15.630 -6.285 3.488 1.00 85.62 188 GLU A C 1
ATOM 1493 O O . GLU A 1 188 ? -16.246 -6.483 4.537 1.00 85.62 188 GLU A O 1
ATOM 1498 N N . ILE A 1 189 ? -14.720 -5.316 3.379 1.00 82.56 189 ILE A N 1
ATOM 1499 C CA . ILE A 1 189 ? -14.417 -4.317 4.403 1.00 82.56 189 ILE A CA 1
ATOM 1500 C C . ILE A 1 189 ? -15.171 -3.040 4.046 1.00 82.56 189 ILE A C 1
ATOM 1502 O O . ILE A 1 189 ? -15.128 -2.560 2.908 1.00 82.56 189 ILE A O 1
ATOM 1506 N N . ARG A 1 190 ? -15.891 -2.470 5.015 1.00 79.12 190 ARG A N 1
ATOM 1507 C CA . ARG A 1 190 ? -16.700 -1.277 4.764 1.00 79.12 190 ARG A CA 1
ATOM 1508 C C . ARG A 1 190 ? -15.798 -0.075 4.541 1.00 79.12 190 ARG A C 1
ATOM 1510 O O . ARG A 1 190 ? -14.876 0.181 5.307 1.00 79.12 190 ARG A O 1
ATOM 1517 N N . VAL A 1 191 ? -16.116 0.699 3.512 1.00 79.31 191 VAL A N 1
ATOM 1518 C CA . VAL A 1 191 ? -15.388 1.918 3.145 1.00 79.31 191 VAL A CA 1
ATOM 1519 C C . VAL A 1 191 ? -16.205 3.130 3.583 1.00 79.31 191 VAL A C 1
ATOM 1521 O O . VAL A 1 191 ? -17.440 3.095 3.540 1.00 79.31 191 VAL A O 1
ATOM 1524 N N . TYR A 1 192 ? -15.551 4.220 3.986 1.00 71.50 192 TYR A N 1
ATOM 1525 C CA . TYR A 1 192 ? -16.230 5.513 4.024 1.00 71.50 192 TYR A CA 1
ATOM 1526 C C . TYR A 1 192 ? -16.738 5.836 2.615 1.00 71.50 192 TYR A C 1
ATOM 1528 O O . TYR A 1 192 ? -15.962 5.900 1.660 1.00 71.50 192 TYR A O 1
ATOM 1536 N N . SER A 1 193 ? -18.051 6.029 2.467 1.00 56.16 193 SER A N 1
ATOM 1537 C CA . SER A 1 193 ? -18.576 6.655 1.254 1.00 56.16 193 SER A CA 1
ATOM 1538 C C . SER A 1 193 ? -17.851 7.986 1.105 1.00 56.16 193 SER A C 1
ATOM 1540 O O . SER A 1 193 ? -17.884 8.780 2.045 1.00 56.16 193 SER A O 1
ATOM 1542 N N . LYS A 1 194 ? -17.214 8.249 -0.047 1.00 57.38 194 LYS A N 1
ATOM 1543 C CA . LYS A 1 194 ? -16.893 9.639 -0.400 1.00 57.38 194 LYS A CA 1
ATOM 1544 C C . LYS A 1 194 ? -18.202 10.407 -0.233 1.00 57.38 194 LYS A C 1
ATOM 1546 O O . LYS A 1 194 ? -19.228 9.953 -0.752 1.00 57.38 194 LYS A O 1
ATOM 1551 N N . ASP A 1 195 ? -18.184 11.469 0.565 1.00 52.16 195 ASP A N 1
ATOM 1552 C CA . ASP A 1 195 ? -19.384 12.249 0.847 1.00 52.16 195 ASP A CA 1
ATOM 1553 C C . ASP A 1 195 ? -20.046 12.593 -0.500 1.00 52.16 195 ASP A C 1
ATOM 1555 O O . ASP A 1 195 ? -19.332 13.032 -1.409 1.00 52.16 195 ASP A O 1
ATOM 1559 N N . PRO A 1 196 ? -21.356 12.362 -0.699 1.00 50.56 196 PRO A N 1
ATOM 1560 C CA . PRO A 1 196 ? -22.003 12.594 -1.993 1.00 50.56 196 PRO A CA 1
ATOM 1561 C C . PRO A 1 196 ? -21.755 14.012 -2.517 1.00 50.56 196 PRO A C 1
ATOM 1563 O O . PRO A 1 196 ? -21.602 14.219 -3.717 1.00 50.56 196 PRO A O 1
ATOM 1566 N N . ILE A 1 197 ? -21.621 14.962 -1.589 1.00 50.19 197 ILE A N 1
ATOM 1567 C CA . ILE A 1 197 ? -21.282 16.364 -1.833 1.00 50.19 197 ILE A CA 1
ATOM 1568 C C . ILE A 1 197 ? -19.876 16.498 -2.435 1.00 50.19 197 ILE A C 1
ATOM 1570 O O . ILE A 1 197 ? -19.708 17.199 -3.429 1.00 50.19 197 ILE A O 1
ATOM 1574 N N . ILE A 1 198 ? -18.882 15.783 -1.900 1.00 53.41 198 ILE A N 1
ATOM 1575 C CA . ILE A 1 198 ? -17.502 15.798 -2.409 1.00 53.41 198 ILE A CA 1
ATOM 1576 C C . ILE A 1 198 ? -17.443 15.152 -3.801 1.00 53.41 198 ILE A C 1
ATOM 1578 O O . ILE A 1 198 ? -16.829 15.701 -4.709 1.00 53.41 198 ILE A O 1
ATOM 1582 N N . GLN A 1 199 ? -18.158 14.041 -4.025 1.00 55.38 199 GLN A N 1
ATOM 1583 C CA . GLN A 1 199 ? -18.240 13.421 -5.360 1.00 55.38 199 GLN A CA 1
ATOM 1584 C C . GLN A 1 199 ? -18.933 14.306 -6.404 1.00 55.38 199 GLN A C 1
ATOM 1586 O O . GLN A 1 199 ? -18.716 14.144 -7.608 1.00 55.38 199 GLN A O 1
ATOM 1591 N N . GLN A 1 200 ? -19.843 15.172 -5.966 1.00 58.97 200 GLN A N 1
ATOM 1592 C CA . GLN A 1 200 ? -20.546 16.102 -6.838 1.00 58.97 200 GLN A CA 1
ATOM 1593 C C . GLN A 1 200 ? -19.656 17.306 -7.163 1.00 58.97 200 GLN A C 1
ATOM 1595 O O . GLN A 1 200 ? -19.550 17.677 -8.328 1.00 58.97 200 GLN A O 1
ATOM 1600 N N . GLN A 1 201 ? -18.915 17.817 -6.177 1.00 62.53 201 GLN A N 1
ATOM 1601 C CA . GLN A 1 201 ? -17.916 18.873 -6.364 1.00 62.53 201 GLN A CA 1
ATOM 1602 C C . GLN A 1 201 ? -16.770 18.445 -7.294 1.00 62.53 201 GLN A C 1
ATOM 1604 O O . GLN A 1 201 ? -16.431 19.190 -8.210 1.00 62.53 201 GLN A O 1
ATOM 1609 N N . GLU A 1 202 ? -16.224 17.234 -7.129 1.00 66.50 202 GLU A N 1
ATOM 1610 C CA . GLU A 1 202 ? -15.186 16.689 -8.023 1.00 66.50 202 GLU A CA 1
ATOM 1611 C C . GLU A 1 202 ? -15.702 16.561 -9.472 1.00 66.50 202 GLU A C 1
ATOM 1613 O O . GLU A 1 202 ? -15.010 16.939 -10.418 1.00 66.50 202 GLU A O 1
ATOM 1618 N N . ARG A 1 203 ? -16.953 16.106 -9.662 1.00 71.81 203 ARG A N 1
ATOM 1619 C CA . ARG A 1 203 ? -17.591 16.038 -10.991 1.00 71.81 203 ARG A CA 1
ATOM 1620 C C . ARG A 1 203 ? -17.767 17.415 -11.626 1.00 71.81 203 ARG A C 1
ATOM 1622 O O . ARG A 1 203 ? -17.483 17.580 -12.811 1.00 71.81 203 ARG A O 1
ATOM 1629 N N . GLU A 1 204 ? -18.213 18.398 -10.850 1.00 79.38 204 GLU A N 1
ATOM 1630 C CA . GLU A 1 204 ? -18.376 19.777 -11.317 1.00 79.38 204 GLU A CA 1
ATOM 1631 C C . GLU A 1 204 ? -17.032 20.425 -11.686 1.00 79.38 204 GLU A C 1
ATOM 1633 O O . GLU A 1 204 ? -16.951 21.201 -12.645 1.00 79.38 204 GLU A O 1
ATOM 1638 N N . GLU A 1 205 ? -15.960 20.110 -10.957 1.00 77.56 205 GLU A N 1
ATOM 1639 C CA . GLU A 1 205 ? -14.623 20.627 -11.245 1.00 77.56 205 GLU A CA 1
ATOM 1640 C C . GLU A 1 205 ? -14.016 19.998 -12.510 1.00 77.56 205 GLU A C 1
ATOM 1642 O O . GLU A 1 205 ? -13.461 20.709 -13.355 1.00 77.56 205 GLU A O 1
ATOM 1647 N N . ASP A 1 206 ? -14.192 18.691 -12.704 1.00 75.56 206 ASP A N 1
ATOM 1648 C CA . ASP A 1 206 ? -13.768 17.990 -13.920 1.00 75.56 206 ASP A CA 1
ATOM 1649 C C . ASP A 1 206 ? -14.527 18.463 -15.165 1.00 75.56 206 ASP A C 1
ATOM 1651 O O . ASP A 1 206 ? -13.938 18.637 -16.240 1.00 75.56 206 ASP A O 1
ATOM 1655 N N . GLU A 1 207 ? -15.830 18.723 -15.041 1.00 84.69 207 GLU A N 1
ATOM 1656 C CA . GLU A 1 207 ? -16.611 19.329 -16.119 1.00 84.69 207 GLU A CA 1
ATOM 1657 C C . GLU A 1 207 ? -16.121 20.741 -16.448 1.00 84.69 207 GLU A C 1
ATOM 1659 O O . GLU A 1 207 ? -15.958 21.069 -17.630 1.00 84.69 207 GLU A O 1
ATOM 1664 N N . LYS A 1 208 ? -15.798 21.561 -15.438 1.00 86.19 208 LYS A N 1
ATOM 1665 C CA . LYS A 1 208 ? -15.189 22.884 -15.653 1.00 86.19 208 LYS A CA 1
ATOM 1666 C C . LYS A 1 208 ? -13.849 22.781 -16.381 1.00 86.19 208 LYS A C 1
ATOM 1668 O O . LYS A 1 208 ? -13.653 23.491 -17.371 1.00 86.19 208 LYS A O 1
ATOM 1673 N N . LYS A 1 209 ? -12.959 21.869 -15.971 1.00 83.00 209 LYS A N 1
ATOM 1674 C CA . LYS A 1 209 ? -11.657 21.645 -16.630 1.00 83.00 209 LYS A CA 1
ATOM 1675 C C . LYS A 1 209 ? -11.831 21.218 -18.094 1.00 83.00 209 LYS A C 1
ATOM 1677 O O . LYS A 1 209 ? -11.183 21.782 -18.980 1.00 83.00 209 LYS A O 1
ATOM 1682 N N . LYS A 1 210 ? -12.767 20.304 -18.389 1.00 84.38 210 LYS A N 1
ATOM 1683 C CA . LYS A 1 210 ? -13.097 19.901 -19.774 1.00 84.38 210 LYS A CA 1
ATOM 1684 C C . LYS A 1 210 ? -13.646 21.060 -20.608 1.00 84.38 210 LYS A C 1
ATOM 1686 O O . LYS A 1 210 ? -13.269 21.214 -21.773 1.00 84.38 210 LYS A O 1
ATOM 1691 N N . GLN A 1 211 ? -14.516 21.892 -20.035 1.00 83.00 211 GLN A N 1
ATOM 1692 C CA . GLN A 1 211 ? -15.048 23.069 -20.724 1.00 83.00 211 GLN A CA 1
ATOM 1693 C C . GLN A 1 211 ? -13.960 24.110 -21.019 1.00 83.00 211 GLN A C 1
ATOM 1695 O O . GLN A 1 211 ? -13.959 24.700 -22.103 1.00 83.00 211 GLN A O 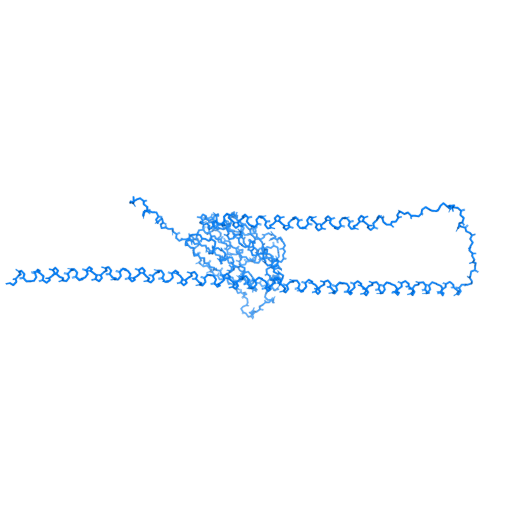1
ATOM 1700 N N . GLU A 1 212 ? -13.009 24.323 -20.108 1.00 83.94 212 GLU A N 1
ATOM 1701 C CA . GLU A 1 212 ? -11.870 25.213 -20.347 1.00 83.94 212 GLU A CA 1
ATOM 1702 C C . GLU A 1 212 ? -10.944 24.701 -21.456 1.00 83.94 212 GLU A C 1
ATOM 1704 O O . GLU A 1 212 ? -10.531 25.485 -22.314 1.00 83.94 212 GLU A O 1
ATOM 1709 N N . GLU A 1 213 ? -10.652 23.399 -21.505 1.00 82.94 213 GLU A N 1
ATOM 1710 C CA . GLU A 1 213 ? -9.878 22.816 -22.609 1.00 82.94 213 GLU A CA 1
ATOM 1711 C C . GLU A 1 213 ? -10.591 22.956 -23.960 1.00 82.94 213 GLU A C 1
ATOM 1713 O O . GLU A 1 213 ? -9.960 23.291 -24.968 1.00 82.94 213 GLU A O 1
ATOM 1718 N N . LEU A 1 214 ? -11.911 22.749 -23.996 1.00 81.12 214 LEU A N 1
ATOM 1719 C CA . LEU A 1 214 ? -12.725 22.946 -25.198 1.00 81.12 214 LEU A CA 1
ATOM 1720 C C . LEU A 1 214 ? -12.717 24.408 -25.663 1.00 81.12 214 LEU A C 1
ATOM 1722 O O . LEU A 1 214 ? -12.597 24.667 -26.865 1.00 81.12 214 LEU A O 1
ATOM 1726 N N . LYS A 1 215 ? -12.795 25.368 -24.732 1.00 80.56 215 LYS A N 1
ATOM 1727 C CA . LYS A 1 215 ? -12.669 26.801 -25.038 1.00 80.56 215 LYS A CA 1
ATOM 1728 C C . LYS A 1 215 ? -11.284 27.128 -25.591 1.00 80.56 215 LYS A C 1
ATOM 1730 O O . LYS A 1 215 ? -11.199 27.764 -26.639 1.00 80.56 215 LYS A O 1
ATOM 1735 N N . LYS A 1 216 ? -10.211 26.628 -24.964 1.00 77.56 216 LYS A N 1
ATOM 1736 C CA . LYS A 1 216 ? -8.833 26.806 -25.454 1.00 77.56 216 LYS A CA 1
ATOM 1737 C C . LYS A 1 216 ? -8.681 26.274 -26.881 1.00 77.56 216 LYS A C 1
ATOM 1739 O O . LYS A 1 216 ? -8.216 27.018 -27.737 1.00 77.56 216 LYS A O 1
ATOM 1744 N N . LYS A 1 217 ? -9.176 25.062 -27.174 1.00 77.62 217 LYS A N 1
ATOM 1745 C CA . LYS A 1 217 ? -9.157 24.469 -28.528 1.00 77.62 217 LYS A CA 1
ATOM 1746 C C . LYS A 1 217 ? -9.955 25.279 -29.559 1.00 77.62 217 LYS A C 1
ATOM 1748 O O . LYS A 1 217 ? -9.508 25.412 -30.697 1.00 77.62 217 LYS A O 1
ATOM 1753 N N . LYS A 1 218 ? -11.117 25.838 -29.192 1.00 70.75 218 LYS A N 1
ATOM 1754 C CA . LYS A 1 218 ? -11.908 26.708 -30.087 1.00 70.75 218 LYS A CA 1
ATOM 1755 C C . LYS A 1 218 ? -11.182 28.014 -30.414 1.00 70.75 218 LYS A C 1
ATOM 1757 O O . LYS A 1 218 ? -11.162 28.405 -31.579 1.00 70.75 218 LYS A O 1
ATOM 1762 N N . VAL A 1 219 ? -10.541 28.636 -29.423 1.00 64.44 219 VAL A N 1
ATOM 1763 C CA . VAL A 1 219 ? -9.753 29.862 -29.621 1.00 64.44 219 VAL A CA 1
ATOM 1764 C C . VAL A 1 219 ? -8.579 29.604 -30.564 1.00 64.44 219 VAL A C 1
ATOM 1766 O O . VAL A 1 219 ? -8.373 30.398 -31.477 1.00 64.44 219 VAL A O 1
ATOM 1769 N N . THR A 1 220 ? -7.874 28.472 -30.426 1.00 53.94 220 THR A N 1
ATOM 1770 C CA . THR A 1 220 ? -6.771 28.101 -31.338 1.00 53.94 220 THR A CA 1
ATOM 1771 C C . THR A 1 220 ? -7.256 27.892 -32.775 1.00 53.94 220 THR A C 1
ATOM 1773 O O . THR A 1 220 ? -6.574 28.267 -33.725 1.00 53.94 220 THR A O 1
ATOM 1776 N N . LYS A 1 221 ? -8.464 27.336 -32.947 1.00 53.75 221 LYS A N 1
ATOM 1777 C CA . LYS A 1 221 ? -9.063 27.113 -34.268 1.00 53.75 221 LYS A CA 1
ATOM 1778 C C . LYS A 1 221 ? -9.476 28.433 -34.935 1.00 53.75 221 LYS A C 1
ATOM 1780 O O . LYS A 1 221 ? -9.175 28.630 -36.106 1.00 53.75 221 LYS A O 1
ATOM 1785 N N . GLN A 1 222 ? -10.058 29.375 -34.188 1.00 50.31 222 GLN A N 1
ATOM 1786 C CA . GLN A 1 222 ? -10.379 30.716 -34.701 1.00 50.31 222 GLN A CA 1
ATOM 1787 C C . GLN A 1 222 ? -9.130 31.544 -35.039 1.00 50.31 222 GLN A C 1
ATOM 1789 O O . GLN A 1 222 ? -9.120 32.221 -36.062 1.00 50.31 222 GLN A O 1
ATOM 1794 N N . THR A 1 223 ? -8.047 31.449 -3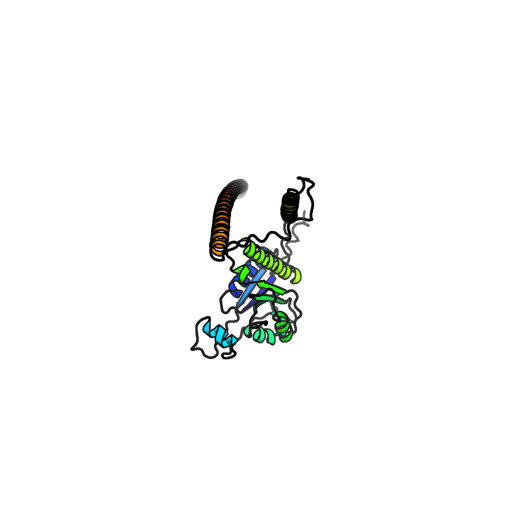4.256 1.00 46.72 223 THR A N 1
ATOM 1795 C CA . THR A 1 223 ? -6.782 32.131 -34.605 1.00 46.72 223 THR A CA 1
ATOM 1796 C C . THR A 1 223 ? -6.158 31.557 -35.877 1.00 46.72 223 THR A C 1
ATOM 1798 O O . THR A 1 223 ? -5.643 32.322 -36.683 1.00 46.72 223 THR A O 1
ATOM 1801 N N . SER A 1 224 ? -6.267 30.244 -36.124 1.00 46.09 224 SER A N 1
ATOM 1802 C CA . SER A 1 224 ? -5.813 29.655 -37.395 1.00 46.09 224 SER A CA 1
ATOM 1803 C C . SER A 1 224 ? -6.652 30.076 -38.611 1.00 46.09 224 SER A C 1
ATOM 1805 O O . SER A 1 224 ? -6.122 30.154 -39.713 1.00 46.09 224 SER A O 1
ATOM 1807 N N . THR A 1 225 ? -7.937 30.401 -38.424 1.00 44.03 225 THR A N 1
ATOM 1808 C CA . THR A 1 225 ? -8.802 30.911 -39.503 1.00 44.03 225 THR A CA 1
ATOM 1809 C C . THR A 1 225 ? -8.538 32.386 -39.806 1.00 44.03 225 THR A C 1
ATOM 1811 O O . THR A 1 225 ? -8.567 32.771 -40.967 1.00 44.03 225 THR A O 1
ATOM 1814 N N . ILE A 1 226 ? -8.212 33.200 -38.796 1.00 47.41 226 ILE A N 1
ATOM 1815 C CA . ILE A 1 226 ? -7.865 34.619 -38.994 1.00 47.41 226 ILE A CA 1
ATOM 1816 C C . ILE A 1 226 ? -6.511 34.760 -39.703 1.00 47.41 226 ILE A C 1
ATOM 1818 O O . ILE A 1 226 ? -6.374 35.612 -40.569 1.00 47.41 226 ILE A O 1
ATOM 1822 N N . ILE A 1 227 ? -5.537 33.889 -39.412 1.00 46.12 227 ILE A N 1
ATOM 1823 C CA . ILE A 1 227 ? -4.220 33.917 -40.076 1.00 46.12 227 ILE A CA 1
ATOM 1824 C C . ILE A 1 227 ? -4.320 33.544 -41.568 1.00 46.12 227 ILE A C 1
ATOM 1826 O O . ILE A 1 227 ? -3.558 34.073 -42.368 1.00 46.12 227 ILE A O 1
ATOM 1830 N N . ASN A 1 228 ? -5.290 32.711 -41.960 1.00 43.44 228 ASN A N 1
ATOM 1831 C CA . ASN A 1 228 ? -5.533 32.358 -43.366 1.00 43.44 228 ASN A CA 1
ATOM 1832 C C . ASN A 1 228 ? -6.543 33.283 -44.079 1.00 43.44 228 ASN A C 1
ATOM 1834 O O . ASN A 1 228 ? -6.766 33.113 -45.272 1.00 43.44 228 ASN A O 1
ATOM 1838 N N . GLY A 1 229 ? -7.171 34.227 -43.371 1.00 37.31 229 GLY A N 1
ATOM 1839 C CA . GLY A 1 229 ? -8.194 35.132 -43.915 1.00 37.31 229 GLY A CA 1
ATOM 1840 C C . GLY A 1 229 ? -7.680 36.524 -44.292 1.00 37.31 229 GLY A C 1
ATOM 1841 O O . GLY A 1 229 ? -8.473 37.371 -44.685 1.00 37.31 229 GLY A O 1
ATOM 1842 N N . THR A 1 230 ? -6.376 36.782 -44.155 1.00 37.25 230 THR A N 1
ATOM 1843 C CA . THR A 1 230 ? -5.751 38.088 -44.448 1.00 37.25 230 THR A CA 1
ATOM 1844 C C . THR A 1 230 ? -5.019 38.156 -45.796 1.00 37.25 230 THR A C 1
ATOM 1846 O O . THR A 1 230 ? -4.322 39.135 -46.035 1.00 37.25 230 THR A O 1
ATOM 1849 N N . ASP A 1 231 ? -5.215 37.174 -46.685 1.00 42.56 231 ASP A N 1
ATOM 1850 C CA . ASP A 1 231 ? -4.592 37.127 -48.025 1.00 42.56 231 ASP A CA 1
ATOM 1851 C C . ASP A 1 231 ? -5.584 37.304 -49.198 1.00 42.56 231 ASP A C 1
ATOM 1853 O O . ASP A 1 231 ? -5.220 37.108 -50.356 1.00 42.56 231 ASP A O 1
ATOM 1857 N N . GLU A 1 232 ? -6.823 37.737 -48.951 1.00 44.00 232 GLU A N 1
ATOM 1858 C CA . GLU A 1 232 ? -7.796 38.023 -50.018 1.00 44.00 232 GLU A CA 1
ATOM 1859 C C . GLU A 1 232 ? -8.310 39.464 -49.938 1.00 44.00 232 GLU A C 1
ATOM 1861 O O . GLU A 1 232 ? -9.337 39.750 -49.334 1.00 44.00 232 GLU A O 1
ATOM 1866 N N . HIS A 1 233 ? -7.543 40.390 -50.520 1.00 39.72 233 HIS A N 1
ATOM 1867 C CA . HIS A 1 233 ? -8.033 41.374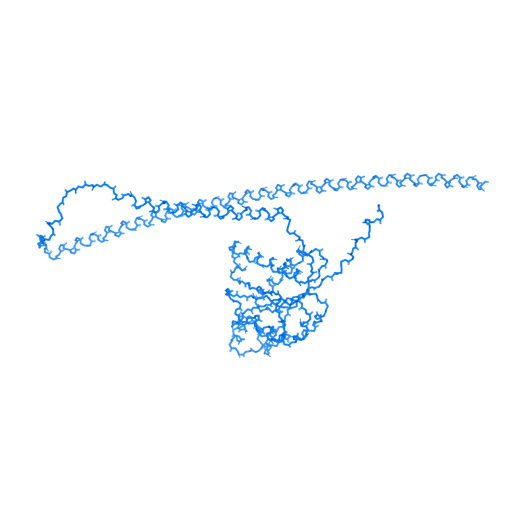 -51.496 1.00 39.72 233 HIS A CA 1
ATOM 1868 C C . HIS A 1 233 ? -6.911 42.351 -51.875 1.00 39.72 233 HIS A C 1
ATOM 1870 O O . HIS A 1 233 ? -6.658 43.358 -51.221 1.00 39.72 233 HIS A O 1
ATOM 1876 N N . THR A 1 234 ? -6.270 42.076 -53.004 1.00 37.16 234 THR A N 1
ATOM 1877 C CA . THR A 1 234 ? -5.950 43.105 -53.999 1.00 37.16 234 THR A CA 1
ATOM 1878 C C . THR A 1 234 ? -6.054 42.427 -55.355 1.00 37.16 234 THR A C 1
ATOM 1880 O O . THR A 1 234 ? -5.119 41.804 -55.851 1.00 37.16 234 THR A O 1
ATOM 1883 N N . GLU A 1 235 ? -7.249 42.504 -55.938 1.00 41.25 235 GLU A N 1
ATOM 1884 C CA . GLU A 1 235 ? -7.393 42.386 -57.380 1.00 41.25 235 GLU A CA 1
ATOM 1885 C C . GLU A 1 235 ? -6.551 43.495 -58.009 1.00 41.25 235 GLU A C 1
ATOM 1887 O O . GLU A 1 235 ? -6.805 44.682 -57.806 1.00 41.25 235 GLU A O 1
ATOM 1892 N N . ASN A 1 236 ? -5.540 43.112 -58.781 1.00 33.81 236 ASN A N 1
ATOM 1893 C CA . ASN A 1 236 ? -5.150 43.928 -59.911 1.00 33.81 236 ASN A CA 1
ATOM 1894 C C . ASN A 1 236 ? -4.874 43.010 -61.097 1.00 33.81 236 ASN A C 1
ATOM 1896 O O . ASN A 1 236 ? -3.938 42.209 -61.124 1.00 33.81 236 ASN A O 1
ATOM 1900 N N . THR A 1 237 ? -5.789 43.102 -62.049 1.00 49.19 237 THR A N 1
ATOM 1901 C CA . THR A 1 237 ? -5.759 42.516 -63.379 1.00 49.19 237 THR A CA 1
ATOM 1902 C C . THR A 1 237 ? -4.458 42.873 -64.091 1.00 49.19 237 THR A C 1
ATOM 1904 O O . THR A 1 237 ? -4.160 44.048 -64.291 1.00 49.19 237 THR A O 1
ATOM 1907 N N . GLY A 1 238 ? -3.684 41.869 -64.504 1.00 34.28 238 GLY A N 1
ATOM 1908 C CA . GLY A 1 238 ? -2.423 42.117 -65.199 1.00 34.28 238 GLY A CA 1
ATOM 1909 C C . GLY A 1 238 ? -1.694 40.853 -65.630 1.00 34.28 238 GLY A C 1
ATOM 1910 O O . GLY A 1 238 ? -0.714 40.462 -65.014 1.00 34.28 238 GLY A O 1
ATOM 1911 N N . ASN A 1 239 ? -2.194 40.244 -66.705 1.00 36.41 239 ASN A N 1
ATOM 1912 C CA . ASN A 1 239 ? -1.446 39.503 -67.724 1.00 36.41 239 ASN A CA 1
ATOM 1913 C C . ASN A 1 239 ? -0.382 38.482 -67.245 1.00 36.41 239 ASN A C 1
ATOM 1915 O O . ASN A 1 239 ? 0.784 38.802 -67.012 1.00 36.41 239 ASN A O 1
ATOM 1919 N N . LYS A 1 240 ? -0.784 37.208 -67.184 1.00 38.75 240 LYS A N 1
ATOM 1920 C CA . LYS A 1 240 ? 0.036 36.052 -66.785 1.00 38.75 240 LYS A CA 1
ATOM 1921 C C . LYS A 1 240 ? 0.888 35.449 -67.915 1.00 38.75 240 LYS A C 1
ATOM 1923 O O . LYS A 1 240 ? 1.188 34.269 -67.849 1.00 38.75 240 LYS A O 1
ATOM 1928 N N . ASP A 1 241 ? 1.348 36.237 -68.886 1.00 45.81 241 ASP A N 1
ATOM 1929 C CA . ASP A 1 241 ? 2.216 35.748 -69.970 1.00 45.81 241 ASP A CA 1
ATOM 1930 C C . ASP A 1 241 ? 3.228 36.814 -70.428 1.00 45.81 241 ASP A C 1
ATOM 1932 O O . ASP A 1 241 ? 3.036 37.432 -71.466 1.00 45.81 241 ASP A O 1
ATOM 1936 N N . SER A 1 242 ? 4.305 37.081 -69.665 1.00 40.66 242 SER A N 1
ATOM 1937 C CA . SER A 1 242 ? 5.441 37.903 -70.163 1.00 40.66 242 SER A CA 1
ATOM 1938 C C . SER A 1 242 ? 6.688 37.949 -69.243 1.00 40.66 242 SER A C 1
ATOM 1940 O O . SER A 1 242 ? 7.310 38.997 -69.126 1.00 40.66 242 SER A O 1
ATOM 1942 N N . TRP A 1 243 ? 7.122 36.879 -68.562 1.00 34.53 243 TRP A N 1
ATOM 1943 C CA . TRP A 1 243 ? 8.433 36.923 -67.853 1.00 34.53 243 TRP A CA 1
ATOM 1944 C C . TRP A 1 243 ? 9.293 35.659 -68.003 1.00 34.53 243 TRP A C 1
ATOM 1946 O O . TRP A 1 243 ? 10.193 35.397 -67.207 1.00 34.53 243 TRP A O 1
ATOM 1956 N N . LYS A 1 244 ? 9.094 34.905 -69.090 1.00 42.53 244 LYS A N 1
ATOM 1957 C CA . LYS A 1 244 ? 10.172 34.095 -69.669 1.00 42.53 244 LYS A CA 1
ATOM 1958 C C . LYS A 1 244 ? 10.850 34.948 -70.741 1.00 42.53 244 LYS A C 1
ATOM 1960 O O . LYS A 1 244 ? 10.183 35.393 -71.662 1.00 42.53 244 LYS A O 1
ATOM 1965 N N . ASN A 1 245 ? 12.160 35.137 -70.607 1.00 47.03 245 ASN A N 1
ATOM 1966 C CA . ASN A 1 245 ? 13.067 35.855 -71.518 1.00 47.03 245 ASN A CA 1
ATOM 1967 C C . ASN A 1 245 ? 13.233 37.366 -71.299 1.00 47.03 245 ASN A C 1
ATOM 1969 O O . ASN A 1 245 ? 12.927 38.186 -72.157 1.00 47.03 245 ASN A O 1
ATOM 1973 N N . LYS A 1 246 ? 13.936 37.716 -70.219 1.00 39.62 246 LYS A N 1
ATOM 1974 C CA . LYS A 1 246 ? 15.058 38.659 -70.345 1.00 39.62 246 LYS A CA 1
ATOM 1975 C C . LYS A 1 246 ? 16.127 38.320 -69.311 1.00 39.62 246 LYS A C 1
ATOM 1977 O O . LYS A 1 246 ? 16.205 38.896 -68.232 1.00 39.62 246 LYS A O 1
ATOM 1982 N N . ILE A 1 247 ? 16.934 37.314 -69.642 1.00 41.50 247 ILE A N 1
ATOM 1983 C CA . ILE A 1 247 ? 18.202 37.070 -68.957 1.00 41.50 247 ILE A CA 1
ATOM 1984 C C . ILE A 1 247 ? 19.115 38.224 -69.367 1.00 41.50 247 ILE A C 1
ATOM 1986 O O . ILE A 1 247 ? 19.710 38.208 -70.440 1.00 41.50 247 ILE A O 1
ATOM 1990 N N . ILE A 1 248 ? 19.196 39.251 -68.526 1.00 41.81 248 ILE A N 1
ATOM 1991 C CA . ILE A 1 248 ? 20.330 40.167 -68.567 1.00 41.81 248 ILE A CA 1
ATOM 1992 C C . ILE A 1 248 ? 21.532 39.327 -68.130 1.00 41.81 248 ILE A C 1
ATOM 1994 O O . ILE A 1 248 ? 21.588 38.845 -66.996 1.00 41.81 248 ILE A O 1
ATOM 1998 N N . GLN A 1 249 ? 22.462 39.084 -69.056 1.00 46.09 249 GLN A N 1
ATOM 1999 C CA . GLN A 1 249 ? 23.782 38.551 -68.733 1.00 46.09 249 GLN A CA 1
ATOM 2000 C C . GLN A 1 249 ? 24.501 39.587 -67.870 1.00 46.09 249 GLN A C 1
ATOM 2002 O O . GLN A 1 249 ? 25.118 40.524 -68.366 1.00 46.09 249 GLN A O 1
ATOM 2007 N N . VAL A 1 250 ? 24.388 39.428 -66.556 1.00 49.12 250 VAL A N 1
ATOM 2008 C CA . VAL A 1 250 ? 25.256 40.117 -65.608 1.00 49.12 250 VAL A CA 1
ATOM 2009 C C . VAL A 1 250 ? 26.516 39.254 -65.454 1.00 49.12 250 VAL A C 1
ATOM 2011 O O . VAL A 1 250 ? 26.378 38.050 -65.207 1.00 49.12 250 VAL A O 1
ATOM 2014 N N . PRO A 1 251 ? 27.731 39.810 -65.629 1.00 43.66 251 PRO A N 1
ATOM 2015 C CA . PRO A 1 251 ? 28.975 39.049 -65.542 1.00 43.66 251 PRO A CA 1
ATOM 2016 C C . PRO A 1 251 ? 29.090 38.323 -64.195 1.00 43.66 251 PRO A C 1
ATOM 2018 O O . PRO A 1 251 ? 28.697 38.848 -63.151 1.00 43.66 251 PRO A O 1
ATOM 2021 N N . GLY A 1 252 ? 29.637 37.102 -64.230 1.00 49.28 252 GLY A N 1
ATOM 2022 C CA . GLY A 1 252 ? 29.539 36.087 -63.169 1.00 49.28 252 GLY A CA 1
ATOM 2023 C C . GLY A 1 252 ? 29.945 36.511 -61.751 1.00 49.28 252 GLY A C 1
ATOM 2024 O O . GLY A 1 252 ? 29.506 35.878 -60.799 1.00 49.28 252 GLY A O 1
ATOM 2025 N N . LYS A 1 253 ? 30.688 37.612 -61.582 1.00 51.41 253 LYS A N 1
ATOM 2026 C CA . LYS A 1 253 ? 31.072 38.143 -60.262 1.00 51.41 253 LYS A CA 1
ATOM 2027 C C . LYS A 1 253 ? 29.969 38.939 -59.548 1.00 51.41 253 LYS A C 1
ATOM 2029 O O . LYS A 1 253 ? 29.990 39.029 -58.328 1.00 51.41 253 LYS A O 1
ATOM 2034 N N . ALA A 1 254 ? 28.982 39.492 -60.259 1.00 47.28 254 ALA A N 1
ATOM 2035 C CA . ALA A 1 254 ? 27.911 40.273 -59.625 1.00 47.28 254 ALA A CA 1
ATOM 2036 C C . ALA A 1 254 ? 26.793 39.393 -59.036 1.00 47.28 254 ALA A C 1
ATOM 2038 O O . ALA A 1 254 ? 26.170 39.775 -58.047 1.00 47.28 254 ALA A O 1
ATOM 2039 N N . LYS A 1 255 ? 26.577 38.190 -59.595 1.00 46.78 255 LYS A N 1
ATOM 2040 C CA . LYS A 1 255 ? 25.580 37.223 -59.100 1.00 46.78 255 LYS A CA 1
ATOM 2041 C C . LYS A 1 255 ? 25.896 36.756 -57.677 1.00 46.78 255 LYS A C 1
ATOM 2043 O O . LYS A 1 255 ? 25.001 36.772 -56.836 1.00 46.78 255 LYS A O 1
ATOM 2048 N N . GLU A 1 256 ? 27.160 36.443 -57.386 1.00 53.12 256 GLU A N 1
ATOM 2049 C CA . GLU A 1 256 ? 27.607 36.040 -56.042 1.00 53.12 256 GLU A CA 1
ATOM 2050 C C . GLU A 1 256 ? 27.424 37.150 -55.000 1.00 53.12 256 GLU A C 1
ATOM 2052 O O . GLU A 1 256 ? 27.014 36.873 -53.872 1.00 53.12 256 GLU A O 1
ATOM 2057 N N . ILE A 1 257 ? 27.632 38.415 -55.383 1.00 52.62 257 ILE A N 1
ATOM 2058 C CA . ILE A 1 257 ? 27.473 39.559 -54.476 1.00 52.62 257 ILE A CA 1
ATOM 2059 C C . ILE A 1 257 ? 25.990 39.768 -54.129 1.00 52.62 257 ILE A C 1
ATOM 2061 O O . ILE A 1 257 ? 25.645 39.877 -52.953 1.00 52.62 257 ILE A O 1
ATOM 2065 N N . THR A 1 258 ? 25.079 39.728 -55.109 1.00 48.69 258 THR A N 1
ATOM 2066 C CA . THR A 1 258 ? 23.632 39.856 -54.839 1.00 48.69 258 THR A CA 1
ATOM 2067 C C . THR A 1 258 ? 23.048 38.677 -54.056 1.00 48.69 258 THR A C 1
ATOM 2069 O O . THR A 1 258 ? 22.195 38.884 -53.194 1.00 48.69 258 THR A O 1
ATOM 2072 N N . GLN A 1 259 ? 23.530 37.448 -54.277 1.00 51.25 259 GLN A N 1
ATOM 2073 C CA . GLN A 1 259 ? 23.086 36.269 -53.520 1.00 51.25 259 GLN A CA 1
ATOM 2074 C C . GLN A 1 259 ? 23.669 36.238 -52.096 1.00 51.25 259 GLN A C 1
ATOM 2076 O O . GLN A 1 259 ? 22.991 35.807 -51.161 1.00 51.25 259 GLN A O 1
ATOM 2081 N N . GLY A 1 260 ? 24.882 36.767 -51.905 1.00 52.41 260 GLY A N 1
ATOM 2082 C CA . GLY A 1 260 ? 25.480 37.003 -50.591 1.00 52.41 260 GLY A CA 1
ATOM 2083 C C . GLY A 1 260 ? 24.694 38.022 -49.761 1.00 52.41 260 GLY A C 1
ATOM 2084 O O . GLY A 1 260 ? 24.353 37.740 -48.612 1.00 52.41 260 GLY A O 1
ATOM 2085 N N . PHE A 1 261 ? 24.315 39.161 -50.350 1.00 49.97 261 PHE A N 1
ATOM 2086 C CA . PHE A 1 261 ? 23.517 40.186 -49.665 1.00 49.97 261 PHE A CA 1
ATOM 2087 C C . PHE A 1 261 ? 22.106 39.699 -49.300 1.00 49.97 261 PHE A C 1
ATOM 2089 O O . PHE A 1 261 ? 21.667 39.917 -48.170 1.00 49.97 261 PHE A O 1
ATOM 2096 N N . LEU A 1 262 ? 21.424 38.965 -50.189 1.00 47.69 262 LEU A N 1
ATOM 2097 C CA . LEU A 1 262 ? 20.096 38.402 -49.903 1.00 47.69 262 LEU A CA 1
ATOM 2098 C C . LEU A 1 262 ? 20.138 37.361 -48.763 1.00 47.69 262 LEU A C 1
ATOM 2100 O O . LEU A 1 262 ? 19.241 37.311 -47.918 1.00 47.69 262 LEU A O 1
ATOM 2104 N N . ASN A 1 263 ? 21.210 36.565 -48.687 1.00 52.62 263 ASN A N 1
ATOM 2105 C CA . ASN A 1 263 ? 21.427 35.592 -47.611 1.00 52.62 263 ASN A CA 1
ATOM 2106 C C . ASN A 1 263 ? 21.794 36.246 -46.270 1.00 52.62 263 ASN A C 1
ATOM 2108 O O . ASN A 1 263 ? 21.438 35.721 -45.214 1.00 52.62 263 ASN A O 1
ATOM 2112 N N . ILE A 1 264 ? 22.484 37.390 -46.283 1.00 54.44 264 ILE A N 1
ATOM 2113 C CA . ILE A 1 264 ? 22.792 38.158 -45.068 1.00 54.44 264 ILE A CA 1
ATOM 2114 C C . ILE A 1 264 ? 21.528 38.854 -44.545 1.00 54.44 264 ILE A C 1
ATOM 2116 O O . ILE A 1 264 ? 21.247 38.782 -43.348 1.00 54.44 264 ILE A O 1
ATOM 2120 N N . PHE A 1 265 ? 20.717 39.446 -45.427 1.00 46.69 265 PHE A N 1
ATOM 2121 C CA . PHE A 1 265 ? 19.485 40.146 -45.045 1.00 46.69 265 PHE A CA 1
ATOM 2122 C C . PHE A 1 265 ? 18.419 39.186 -44.485 1.00 46.69 265 PHE A C 1
ATOM 2124 O O . PHE A 1 265 ? 17.820 39.445 -43.442 1.00 46.69 265 PHE A O 1
ATOM 2131 N N . THR A 1 266 ? 18.248 38.012 -45.104 1.00 50.97 266 THR A N 1
ATOM 2132 C CA . THR A 1 266 ? 17.319 36.973 -44.615 1.00 50.97 266 THR A CA 1
ATOM 2133 C C . THR A 1 266 ? 17.791 36.297 -43.324 1.00 50.97 266 THR A C 1
ATOM 2135 O O . THR A 1 266 ? 16.960 35.919 -42.496 1.00 50.97 266 THR A O 1
ATOM 2138 N N . LYS A 1 267 ? 19.107 36.164 -43.097 1.00 55.41 267 LYS A N 1
ATOM 2139 C CA . LYS A 1 267 ? 19.652 35.685 -41.812 1.00 55.41 267 LYS A CA 1
ATOM 2140 C C . LYS A 1 267 ? 19.480 36.705 -40.687 1.00 55.41 267 LYS A C 1
ATOM 2142 O O . LYS A 1 267 ? 19.219 36.285 -39.561 1.00 55.41 267 LYS A O 1
ATOM 2147 N N . LYS A 1 268 ? 19.596 38.006 -40.978 1.00 53.34 268 LYS A N 1
ATOM 2148 C CA . LYS A 1 268 ? 19.419 39.077 -39.986 1.00 53.34 268 LYS A CA 1
ATOM 2149 C C . LYS A 1 268 ? 17.957 39.178 -39.530 1.00 53.34 268 LYS A C 1
ATOM 2151 O O . LYS A 1 268 ? 17.700 39.003 -38.346 1.00 53.34 268 LYS A O 1
ATOM 2156 N N . ASN A 1 269 ? 16.998 39.212 -40.461 1.00 53.97 269 ASN A N 1
ATOM 2157 C CA . ASN A 1 269 ? 15.565 39.222 -40.116 1.00 53.97 269 ASN A CA 1
ATOM 2158 C C . ASN A 1 269 ? 15.116 37.968 -39.337 1.00 53.97 269 ASN A C 1
ATOM 2160 O O . ASN A 1 269 ? 14.330 38.063 -38.399 1.00 53.97 269 ASN A O 1
ATOM 2164 N N . LYS A 1 270 ? 15.654 36.780 -39.659 1.00 57.38 270 LYS A N 1
ATOM 2165 C CA . LYS A 1 270 ? 15.368 35.548 -38.895 1.00 57.38 270 LYS A CA 1
ATOM 2166 C C . LYS A 1 270 ? 15.985 35.538 -37.494 1.00 57.38 270 LYS A C 1
ATOM 2168 O O . LYS A 1 270 ? 15.515 34.785 -36.639 1.00 57.38 270 LYS A O 1
ATOM 2173 N N . LYS A 1 271 ? 17.059 36.298 -37.266 1.00 64.88 271 LYS A N 1
ATOM 2174 C CA . LYS A 1 271 ? 17.669 36.454 -35.942 1.00 64.88 271 LYS A CA 1
ATOM 2175 C C . LYS A 1 271 ? 16.815 37.388 -35.084 1.00 64.88 271 LYS A C 1
ATOM 2177 O O . LYS A 1 271 ? 16.460 37.003 -33.975 1.00 64.88 271 LYS A O 1
ATOM 2182 N N . ASP A 1 272 ? 16.378 38.504 -35.656 1.00 67.06 272 ASP A N 1
ATOM 2183 C CA . ASP A 1 272 ? 15.561 39.503 -34.963 1.00 67.06 272 ASP A CA 1
ATOM 2184 C C . ASP A 1 272 ? 14.167 38.941 -34.594 1.00 67.06 272 ASP A C 1
ATOM 2186 O O . ASP A 1 272 ? 13.697 39.113 -33.470 1.00 67.06 272 ASP A O 1
ATOM 2190 N N . GLU A 1 273 ? 13.542 38.132 -35.463 1.00 68.00 273 GLU A N 1
ATOM 2191 C CA . GLU A 1 273 ? 12.298 37.412 -35.126 1.00 68.00 273 GLU A CA 1
ATOM 2192 C C . GLU A 1 273 ? 12.476 36.366 -34.014 1.00 68.00 273 GLU A C 1
ATOM 2194 O O . GLU A 1 273 ? 11.563 36.130 -33.215 1.00 68.00 273 GLU A O 1
ATOM 2199 N N . LYS A 1 274 ? 13.628 35.686 -33.968 1.00 73.38 274 LYS A N 1
ATOM 2200 C CA . LYS A 1 274 ? 13.920 34.711 -32.908 1.00 73.38 274 LYS A CA 1
ATOM 2201 C C . LYS A 1 274 ? 14.128 35.410 -31.571 1.00 73.38 274 LYS A C 1
ATOM 2203 O O . LYS A 1 274 ? 13.619 34.915 -30.569 1.00 73.38 274 LYS A O 1
ATOM 2208 N N . GLU A 1 275 ? 14.822 36.542 -31.557 1.00 76.69 275 GLU A N 1
ATOM 2209 C CA . GLU A 1 275 ? 15.030 37.344 -30.350 1.00 76.69 275 GLU A CA 1
ATOM 2210 C C . GLU A 1 275 ? 13.694 37.882 -29.811 1.00 76.69 275 GLU A C 1
ATOM 2212 O O . GLU A 1 275 ? 13.384 37.650 -28.642 1.00 76.69 275 GLU A O 1
ATOM 2217 N N . GLN A 1 276 ? 12.816 38.410 -30.673 1.00 73.44 276 GLN A N 1
ATOM 2218 C CA . GLN A 1 276 ? 11.464 38.833 -30.271 1.00 73.44 276 GLN A CA 1
ATOM 2219 C C . GLN A 1 276 ? 10.595 37.679 -29.739 1.00 73.44 276 GLN A C 1
ATOM 2221 O O . GLN A 1 276 ? 9.816 37.856 -28.800 1.00 73.44 276 GLN A O 1
ATOM 2226 N N . LYS A 1 277 ? 10.707 36.470 -30.311 1.00 76.12 277 LYS A N 1
ATOM 2227 C CA . LYS A 1 277 ? 9.987 35.282 -29.809 1.00 76.12 277 LYS A CA 1
ATOM 2228 C C . LYS A 1 277 ? 10.506 34.824 -28.445 1.00 76.12 277 LYS A C 1
ATOM 2230 O O . LYS A 1 277 ? 9.710 34.381 -27.618 1.00 76.12 277 LYS A O 1
ATOM 2235 N N . ILE A 1 278 ? 11.813 34.924 -28.204 1.00 82.44 278 ILE A N 1
ATOM 2236 C CA . ILE A 1 278 ? 12.423 34.595 -26.909 1.00 82.44 278 ILE A CA 1
ATOM 2237 C C . ILE A 1 278 ? 11.985 35.604 -25.844 1.00 82.44 278 ILE A C 1
ATOM 2239 O O . ILE A 1 278 ? 11.637 35.197 -24.737 1.00 82.44 278 ILE A O 1
ATOM 2243 N N . GLU A 1 279 ? 11.944 36.892 -26.179 1.00 86.12 279 GLU A N 1
ATOM 2244 C CA . GLU A 1 279 ? 11.519 37.951 -25.261 1.00 86.12 279 GLU A CA 1
ATOM 2245 C C . GLU A 1 279 ? 10.040 37.813 -24.872 1.00 86.12 279 GLU A C 1
ATOM 2247 O O . GLU A 1 279 ? 9.721 37.749 -23.684 1.00 86.12 279 GLU A O 1
ATOM 2252 N N . LYS A 1 280 ? 9.146 37.595 -25.848 1.00 83.56 280 LYS A N 1
ATOM 2253 C CA . LYS A 1 280 ? 7.723 37.308 -25.578 1.00 83.56 280 LYS A CA 1
ATOM 2254 C C . LYS A 1 280 ? 7.525 36.050 -24.732 1.00 83.56 280 LYS A C 1
ATOM 2256 O O . LYS A 1 280 ? 6.641 36.013 -23.880 1.00 83.56 280 LYS A O 1
ATOM 2261 N N . LYS A 1 281 ? 8.338 35.009 -24.944 1.00 86.00 281 LYS A N 1
ATOM 2262 C CA . LYS A 1 281 ? 8.270 33.782 -24.140 1.00 86.00 281 LYS A CA 1
ATOM 2263 C C . LYS A 1 281 ? 8.660 34.041 -22.681 1.00 86.00 281 LYS A C 1
ATOM 2265 O O . LYS A 1 281 ? 7.955 33.565 -21.796 1.00 86.00 281 LYS A O 1
ATOM 2270 N N . LYS A 1 282 ? 9.718 34.822 -22.434 1.00 89.06 282 LYS A N 1
ATOM 2271 C CA . LYS A 1 282 ? 10.123 35.219 -21.075 1.00 89.06 282 LYS A CA 1
ATOM 2272 C C . LYS A 1 282 ? 9.038 36.038 -20.375 1.00 89.06 282 LYS A C 1
ATOM 2274 O O . LYS A 1 282 ? 8.706 35.748 -19.233 1.00 89.06 282 LYS A O 1
ATOM 2279 N N . GLU A 1 283 ? 8.417 36.985 -21.078 1.00 88.94 283 GLU A N 1
ATOM 2280 C CA . GLU A 1 283 ? 7.331 37.799 -20.515 1.00 88.94 283 GLU A CA 1
ATOM 2281 C C . GLU A 1 283 ? 6.113 36.948 -20.103 1.00 88.94 283 GLU A C 1
ATOM 2283 O O . GLU A 1 283 ? 5.496 37.181 -19.061 1.00 88.94 283 GLU A O 1
ATOM 2288 N N . ILE A 1 284 ? 5.775 35.927 -20.899 1.00 84.88 284 ILE A N 1
ATOM 2289 C CA . ILE A 1 284 ? 4.700 34.976 -20.581 1.00 84.88 284 ILE A CA 1
ATOM 2290 C C . ILE A 1 284 ? 5.079 34.099 -19.380 1.00 84.88 284 ILE A C 1
ATOM 2292 O O . ILE A 1 284 ? 4.250 33.899 -18.493 1.00 84.88 284 ILE A O 1
ATOM 2296 N N . GLU A 1 285 ? 6.313 33.591 -19.323 1.00 85.81 285 GLU A N 1
ATOM 2297 C CA . GLU A 1 285 ? 6.801 32.790 -18.192 1.00 85.81 285 GLU A CA 1
ATOM 2298 C C . GLU A 1 285 ? 6.767 33.588 -16.878 1.00 85.81 285 GLU A C 1
ATOM 2300 O O . GLU A 1 285 ? 6.284 33.075 -15.864 1.00 85.81 285 GLU A O 1
ATOM 2305 N N . ASP A 1 286 ? 7.157 34.864 -16.907 1.00 91.81 286 ASP A N 1
ATOM 2306 C CA . ASP A 1 286 ? 7.101 35.754 -15.743 1.00 91.81 286 ASP A CA 1
ATOM 2307 C C . ASP A 1 286 ? 5.662 36.060 -15.302 1.00 91.81 286 ASP A C 1
ATOM 2309 O O . ASP A 1 286 ? 5.371 36.091 -14.102 1.00 91.81 286 ASP A O 1
ATOM 2313 N N . LYS A 1 287 ? 4.731 36.248 -16.249 1.00 90.25 287 LYS A N 1
ATOM 2314 C CA . LYS A 1 287 ? 3.300 36.426 -15.945 1.00 90.25 287 LYS A CA 1
ATOM 2315 C C . LYS A 1 287 ? 2.705 35.179 -15.288 1.00 90.25 287 LYS A C 1
ATOM 2317 O O . LYS A 1 287 ? 2.047 35.301 -14.257 1.00 90.25 287 LYS A O 1
ATOM 2322 N N . ILE A 1 288 ? 3.000 33.991 -15.820 1.00 86.19 288 ILE A N 1
ATOM 2323 C CA . ILE A 1 288 ? 2.551 32.713 -15.243 1.00 86.19 288 ILE A CA 1
ATOM 2324 C C . ILE A 1 288 ? 3.121 32.526 -13.835 1.00 86.19 288 ILE A C 1
ATOM 2326 O O . ILE A 1 288 ? 2.403 32.105 -12.929 1.00 86.19 288 ILE A O 1
ATOM 2330 N N . LYS A 1 289 ? 4.402 32.854 -13.629 1.00 91.75 289 LYS A N 1
ATOM 2331 C CA . LYS A 1 289 ? 5.038 32.754 -12.313 1.00 91.75 289 LYS A CA 1
ATOM 2332 C C . LYS A 1 289 ? 4.350 33.660 -11.286 1.00 91.75 289 LYS A C 1
ATOM 2334 O O . LYS A 1 289 ? 3.990 33.186 -10.212 1.00 91.75 289 LYS A O 1
ATOM 2339 N N . LYS A 1 290 ? 4.082 34.922 -11.640 1.00 92.69 290 LYS A N 1
ATOM 2340 C CA . LYS A 1 290 ? 3.368 35.873 -10.768 1.00 92.69 290 LYS A CA 1
ATOM 2341 C C . LYS A 1 290 ? 1.936 35.434 -10.456 1.00 92.69 290 LYS A C 1
ATOM 2343 O O . LYS A 1 290 ? 1.472 35.623 -9.333 1.00 92.69 290 LYS A O 1
ATOM 2348 N N . GLU A 1 291 ? 1.222 34.853 -11.420 1.00 89.88 291 GLU A N 1
ATOM 2349 C CA . GLU A 1 291 ? -0.126 34.324 -11.175 1.00 89.88 291 GLU A CA 1
ATOM 2350 C C . GLU A 1 291 ? -0.116 33.120 -10.231 1.00 89.88 291 GLU A C 1
ATOM 2352 O O . GLU A 1 291 ? -0.953 33.066 -9.329 1.00 89.88 291 GLU A O 1
ATOM 2357 N N . LYS A 1 292 ? 0.854 32.209 -10.376 1.00 87.69 292 LYS A N 1
ATOM 2358 C CA . LYS A 1 292 ? 1.029 31.074 -9.458 1.00 87.69 292 LYS A CA 1
ATOM 2359 C C . LYS A 1 292 ? 1.335 31.530 -8.036 1.00 87.69 292 LYS A C 1
ATOM 2361 O O . LYS A 1 292 ? 0.643 31.114 -7.116 1.00 87.69 292 LYS A O 1
ATOM 2366 N N . GLU A 1 293 ? 2.279 32.454 -7.858 1.00 91.12 293 GLU A N 1
ATOM 2367 C CA . GLU A 1 293 ? 2.600 33.018 -6.537 1.00 91.12 293 GLU A CA 1
ATOM 2368 C C . GLU A 1 293 ? 1.372 33.694 -5.894 1.00 91.12 293 GLU A C 1
ATOM 2370 O O . GLU A 1 293 ? 1.132 33.571 -4.691 1.00 91.12 293 GLU A O 1
ATOM 2375 N N . LYS A 1 294 ? 0.534 34.367 -6.697 1.00 92.25 294 LYS A N 1
ATOM 2376 C CA . LYS A 1 294 ? -0.719 34.976 -6.226 1.00 92.25 294 LYS A CA 1
ATOM 2377 C C . LYS A 1 294 ? -1.780 33.935 -5.850 1.00 92.25 294 LYS A C 1
ATOM 2379 O O . LYS A 1 294 ? -2.541 34.176 -4.914 1.00 92.25 294 LYS A O 1
ATOM 2384 N N . GLN A 1 295 ? -1.863 32.816 -6.571 1.00 87.56 295 GLN A N 1
ATOM 2385 C CA . GLN A 1 295 ? -2.769 31.710 -6.246 1.00 87.56 295 GLN A CA 1
ATOM 2386 C C . GLN A 1 295 ? -2.333 30.992 -4.966 1.00 87.56 295 GLN A C 1
ATOM 2388 O O . GLN A 1 295 ? -3.149 30.864 -4.059 1.00 87.56 295 GLN A O 1
ATOM 2393 N N . GLU A 1 296 ? -1.048 30.650 -4.841 1.00 89.12 296 GLU A N 1
ATOM 2394 C CA . GLU A 1 296 ? -0.487 30.023 -3.636 1.00 89.12 296 GLU A CA 1
ATOM 2395 C C . GLU A 1 296 ? -0.698 30.894 -2.392 1.00 89.12 296 GLU A C 1
ATOM 2397 O O . GLU A 1 296 ? -1.037 30.389 -1.322 1.00 89.12 296 GLU A O 1
ATOM 2402 N N . LYS A 1 297 ? -0.548 32.221 -2.519 1.00 92.62 297 LYS A N 1
ATOM 2403 C CA . LYS A 1 297 ? -0.814 33.142 -1.407 1.00 92.62 297 LYS A CA 1
ATOM 2404 C C . LYS A 1 297 ? -2.286 33.117 -0.979 1.00 92.62 297 LYS A C 1
ATOM 2406 O O . LYS A 1 297 ? -2.565 33.040 0.212 1.00 92.62 297 LYS A O 1
ATOM 2411 N N . LYS A 1 298 ? -3.221 33.134 -1.935 1.00 92.06 298 LYS A N 1
ATOM 2412 C CA . LYS A 1 298 ? -4.665 33.060 -1.647 1.00 92.06 298 LYS A CA 1
ATOM 2413 C C . LYS A 1 298 ? -5.072 31.726 -1.026 1.00 92.06 298 LYS A C 1
ATOM 2415 O O . LYS A 1 298 ? -5.972 31.694 -0.196 1.00 92.06 298 LYS A O 1
ATOM 2420 N N . GLU A 1 299 ? -4.453 30.632 -1.451 1.00 90.62 299 GLU A N 1
ATOM 2421 C CA . GLU A 1 299 ? -4.719 29.304 -0.903 1.00 90.62 299 GLU A CA 1
ATOM 2422 C C . GLU A 1 299 ? -4.213 29.186 0.537 1.00 90.62 299 GLU A C 1
ATOM 2424 O O . GLU A 1 299 ? -4.961 28.753 1.410 1.00 90.62 299 GLU A O 1
ATOM 2429 N N . LYS A 1 300 ? -3.005 29.692 0.821 1.00 91.19 300 LYS A N 1
ATOM 2430 C CA . LYS A 1 300 ? -2.482 29.786 2.193 1.00 91.19 300 LYS A CA 1
ATOM 2431 C C . LYS A 1 300 ? -3.382 30.619 3.105 1.00 91.19 300 LYS A C 1
ATOM 2433 O O . LYS A 1 300 ? -3.669 30.185 4.214 1.00 91.19 300 LYS A O 1
ATOM 2438 N N . GLU A 1 301 ? -3.860 31.772 2.633 1.00 93.88 301 GLU A N 1
ATOM 2439 C CA . GLU A 1 301 ? -4.788 32.623 3.396 1.00 93.88 301 GLU A CA 1
ATOM 2440 C C . GLU A 1 301 ? -6.113 31.898 3.705 1.00 93.88 301 GLU A C 1
ATOM 2442 O O . GLU A 1 301 ? -6.617 31.999 4.821 1.00 93.88 301 GLU A O 1
ATOM 2447 N N . LYS A 1 302 ? -6.650 31.112 2.759 1.00 93.88 302 LYS A N 1
ATOM 2448 C CA . LYS A 1 302 ? -7.858 30.299 2.987 1.00 93.88 302 LYS A CA 1
ATOM 2449 C C . LYS A 1 302 ? -7.640 29.187 4.009 1.00 93.88 302 LYS A C 1
ATOM 2451 O O . LYS A 1 302 ? -8.477 29.018 4.891 1.00 93.88 302 LYS A O 1
ATOM 2456 N N . ILE A 1 303 ? -6.531 28.454 3.903 1.00 88.94 303 ILE A N 1
ATOM 2457 C CA . ILE A 1 303 ? -6.189 27.379 4.847 1.00 88.94 303 ILE A CA 1
ATOM 2458 C C . ILE A 1 303 ? -6.045 27.954 6.261 1.00 88.94 303 ILE A C 1
ATOM 2460 O O . ILE A 1 303 ? -6.608 27.409 7.208 1.00 88.94 303 ILE A O 1
ATOM 2464 N N . GLU A 1 304 ? -5.363 29.094 6.406 1.00 92.25 304 GLU A N 1
ATOM 2465 C CA . GLU A 1 304 ? -5.202 29.753 7.705 1.00 92.25 304 GLU A CA 1
ATOM 2466 C C . GLU A 1 304 ? -6.552 30.220 8.285 1.00 92.25 304 GLU A C 1
ATOM 2468 O O . GLU A 1 304 ? -6.796 30.100 9.488 1.00 92.25 304 GLU A O 1
ATOM 2473 N N . GLU A 1 305 ? -7.469 30.715 7.447 1.00 94.88 305 GLU A N 1
ATOM 2474 C CA . GLU A 1 305 ? -8.820 31.093 7.877 1.00 94.88 305 GLU A CA 1
ATOM 2475 C C . GLU A 1 305 ? -9.652 29.878 8.330 1.00 94.88 305 GLU A C 1
ATOM 2477 O O . GLU A 1 305 ? -10.349 29.944 9.349 1.00 94.88 305 GLU A O 1
ATOM 2482 N N . GLU A 1 306 ? -9.573 28.756 7.612 1.00 91.75 306 GLU A N 1
ATOM 2483 C CA . GLU A 1 306 ? -10.255 27.510 7.978 1.00 91.75 306 GLU A CA 1
ATOM 2484 C C . GLU A 1 306 ? -9.709 26.913 9.280 1.00 91.75 306 GLU A C 1
ATOM 2486 O O . GLU A 1 306 ? -10.492 26.517 10.151 1.00 91.75 306 GLU A O 1
ATOM 2491 N N . GLU A 1 307 ? -8.388 26.916 9.474 1.00 91.38 307 GLU A N 1
ATOM 2492 C CA . GLU A 1 307 ? -7.769 26.482 10.729 1.00 91.38 307 GLU A CA 1
ATOM 2493 C C . GLU A 1 307 ? -8.201 27.359 11.908 1.00 91.38 307 GLU A C 1
ATOM 2495 O O . GLU A 1 307 ? -8.571 26.831 12.962 1.00 91.38 307 GLU A O 1
ATOM 2500 N N . ARG A 1 308 ? -8.254 28.688 11.732 1.00 93.50 308 ARG A N 1
ATOM 2501 C CA . ARG A 1 308 ? -8.760 29.609 12.765 1.00 93.50 308 ARG A CA 1
ATOM 2502 C C . ARG A 1 308 ? -10.203 29.284 13.155 1.00 93.50 308 ARG A C 1
ATOM 2504 O O . ARG A 1 308 ? -10.497 29.190 14.349 1.00 93.50 308 ARG A O 1
ATOM 2511 N N . LYS A 1 309 ? -11.085 29.042 12.178 1.00 94.94 309 LYS A N 1
ATOM 2512 C CA . LYS A 1 309 ? -12.485 28.644 12.430 1.00 94.94 309 LYS A CA 1
ATOM 2513 C C . LYS A 1 309 ? -12.574 27.297 13.149 1.00 94.94 309 LYS A C 1
ATOM 2515 O O . LYS A 1 309 ? -13.373 27.143 14.073 1.00 94.94 309 LYS A O 1
ATOM 2520 N N . ARG A 1 310 ? -11.737 26.324 12.775 1.00 92.31 310 ARG A N 1
ATOM 2521 C CA . ARG A 1 310 ? -11.687 25.005 13.423 1.00 92.31 310 ARG A CA 1
ATOM 2522 C C . ARG A 1 310 ? -11.262 25.110 14.887 1.00 92.31 310 ARG A C 1
ATOM 2524 O O . ARG A 1 310 ? -11.908 24.515 15.747 1.00 92.31 310 ARG A O 1
ATOM 2531 N N . VAL A 1 311 ? -10.225 25.895 15.179 1.00 91.94 311 VAL A N 1
ATOM 2532 C CA . VAL A 1 311 ? -9.756 26.142 16.552 1.00 91.94 311 VAL A CA 1
ATOM 2533 C C . VAL A 1 311 ? -10.825 26.857 17.381 1.00 91.94 311 VAL A C 1
ATOM 2535 O O . VAL A 1 311 ? -11.039 26.503 18.539 1.00 91.94 311 VAL A O 1
ATOM 2538 N N . GLU A 1 312 ? -11.535 27.831 16.808 1.00 95.50 312 GLU A N 1
ATOM 2539 C CA . GLU A 1 312 ? -12.631 28.515 17.503 1.00 95.50 312 GLU A CA 1
ATOM 2540 C C . GLU A 1 312 ? -13.785 27.558 17.846 1.00 95.50 312 GLU A C 1
ATOM 2542 O O . GLU A 1 312 ? -14.304 27.585 18.965 1.00 95.50 312 GLU A O 1
ATOM 2547 N N . ASN A 1 313 ? -14.154 26.670 16.920 1.00 93.88 313 ASN A N 1
ATOM 2548 C CA . ASN A 1 313 ? -15.194 25.667 17.149 1.00 93.88 313 ASN A CA 1
ATOM 2549 C C . ASN A 1 313 ? -14.802 24.662 18.240 1.00 93.88 313 ASN A C 1
ATOM 2551 O O . ASN A 1 313 ? -15.621 24.374 19.112 1.00 93.88 313 ASN A O 1
ATOM 2555 N N . LEU A 1 314 ? -13.549 24.195 18.250 1.00 92.25 314 LEU A N 1
ATOM 2556 C CA . LEU A 1 314 ? -13.039 23.310 19.305 1.00 92.25 314 LEU A CA 1
ATOM 2557 C C . LEU A 1 314 ? -13.089 23.983 20.682 1.00 92.25 314 LEU A C 1
ATOM 2559 O O . LEU A 1 314 ? -13.563 23.377 21.640 1.00 92.25 314 LEU A O 1
ATOM 2563 N N . LYS A 1 315 ? -12.706 25.265 20.780 1.00 94.94 315 LYS A N 1
ATOM 2564 C CA . LYS A 1 315 ? -12.818 26.030 22.035 1.00 94.94 315 LYS A CA 1
ATOM 2565 C C . LYS A 1 315 ? -14.264 26.140 22.523 1.00 94.94 315 LYS A C 1
ATOM 2567 O O . LYS A 1 315 ? -14.516 26.022 23.721 1.00 94.94 315 LYS A O 1
ATOM 2572 N N . LYS A 1 316 ? -15.226 26.352 21.616 1.00 95.38 316 LYS A N 1
ATOM 2573 C CA . LYS A 1 316 ? -16.660 26.377 21.963 1.00 95.38 316 LYS A CA 1
ATOM 2574 C C . LYS A 1 316 ? -17.144 25.009 22.450 1.00 95.38 316 LYS A C 1
ATOM 2576 O O . LYS A 1 316 ? -17.897 24.939 23.420 1.00 95.38 316 LYS A O 1
ATOM 2581 N N . GLU A 1 317 ? -16.699 23.927 21.816 1.00 92.81 317 GLU A N 1
ATOM 2582 C CA . GLU A 1 317 ? -17.044 22.562 22.220 1.00 92.81 317 GLU A CA 1
ATOM 2583 C C . GLU A 1 317 ? -16.479 22.213 23.607 1.00 92.81 317 GLU A C 1
ATOM 2585 O O . GLU A 1 317 ? -17.209 21.701 24.457 1.00 92.81 317 GLU A O 1
ATOM 2590 N N . GLU A 1 318 ? -15.217 22.554 23.878 1.00 93.56 318 GLU A N 1
ATOM 2591 C CA . GLU A 1 318 ? -14.592 22.372 25.194 1.00 93.56 318 GLU A CA 1
ATOM 2592 C C . GLU A 1 318 ? -15.312 23.164 26.290 1.00 93.56 318 GLU A C 1
ATOM 2594 O O . GLU A 1 318 ? -15.615 22.617 27.352 1.00 93.56 318 GLU A O 1
ATOM 2599 N N . GLN A 1 319 ? -15.669 24.426 26.029 1.00 94.25 319 GLN A N 1
ATOM 2600 C CA . GLN A 1 319 ? -16.446 25.232 26.976 1.00 94.25 319 GLN A CA 1
ATOM 2601 C C . GLN A 1 319 ? -17.820 24.620 27.274 1.00 94.25 319 GLN A C 1
ATOM 2603 O O . GLN A 1 319 ? -18.275 24.655 28.418 1.00 94.25 319 GLN A O 1
ATOM 2608 N N . ASN A 1 320 ? -18.483 24.040 26.272 1.00 94.94 320 ASN A N 1
ATOM 2609 C CA . ASN A 1 320 ? -19.763 23.365 26.470 1.00 94.94 320 ASN A CA 1
ATOM 2610 C C . ASN A 1 320 ? -19.610 22.086 27.305 1.00 94.94 320 ASN A C 1
ATOM 2612 O O . ASN A 1 320 ? -20.401 21.871 28.224 1.00 94.94 320 ASN A O 1
ATOM 2616 N N . LYS A 1 321 ? -18.563 21.286 27.058 1.00 94.50 321 LYS A N 1
ATOM 2617 C CA . LYS A 1 321 ? -18.249 20.094 27.865 1.00 94.50 321 LYS A CA 1
ATOM 2618 C C . LYS A 1 321 ? -17.961 20.456 29.322 1.00 94.50 321 LYS A C 1
ATOM 2620 O O . LYS A 1 321 ? -18.485 19.806 30.223 1.00 94.50 321 LYS A O 1
ATOM 2625 N N . LEU A 1 322 ? -17.199 21.525 29.566 1.00 94.38 322 LEU A N 1
ATOM 2626 C CA . LEU A 1 322 ? -16.925 22.012 30.922 1.00 94.38 322 LEU A CA 1
ATOM 2627 C C . LEU A 1 322 ? -18.206 22.433 31.654 1.00 94.38 322 LEU A C 1
ATOM 2629 O O . LEU A 1 322 ? -18.403 22.042 32.803 1.00 94.38 322 LEU A O 1
ATOM 2633 N N . LYS A 1 323 ? -19.117 23.149 30.981 1.00 96.38 323 LYS A N 1
ATOM 2634 C CA . LYS A 1 323 ? -20.425 23.515 31.555 1.00 96.38 323 LYS A CA 1
ATOM 2635 C C . LYS A 1 323 ? -21.282 22.291 31.885 1.00 96.38 323 LYS A C 1
ATOM 2637 O O . LYS A 1 323 ? -21.982 22.289 32.897 1.00 96.38 323 LYS A O 1
ATOM 2642 N N . GLU A 1 324 ? -21.242 21.250 31.055 1.00 95.50 324 GLU A N 1
ATOM 2643 C CA . GLU A 1 324 ? -21.974 20.006 31.314 1.00 95.50 324 GLU A CA 1
ATOM 2644 C C . GLU A 1 324 ? -21.407 19.252 32.527 1.00 95.50 324 GLU A C 1
ATOM 2646 O O . GLU A 1 324 ? -22.172 18.787 33.375 1.00 95.50 324 GLU A O 1
ATOM 2651 N N . ILE A 1 325 ? -20.077 19.180 32.648 1.00 94.12 325 ILE A N 1
ATOM 2652 C CA . ILE A 1 325 ? -19.396 18.585 33.808 1.00 94.12 325 ILE A CA 1
ATOM 2653 C C . ILE A 1 325 ? -19.741 19.360 35.083 1.00 94.12 325 ILE A C 1
ATOM 2655 O O . ILE A 1 325 ? -20.124 18.751 36.081 1.00 94.12 325 ILE A O 1
ATOM 2659 N N . GLU A 1 326 ? -19.681 20.693 35.051 1.00 95.75 326 GLU A N 1
ATOM 2660 C CA . GLU A 1 326 ? -20.023 21.534 36.203 1.00 95.75 326 GLU A CA 1
ATOM 2661 C C . GLU A 1 326 ? -21.484 21.332 36.638 1.00 95.75 326 GLU A C 1
ATOM 2663 O O . GLU A 1 326 ? -21.785 21.254 37.832 1.00 95.75 326 GLU A O 1
ATOM 2668 N N . LYS A 1 327 ? -22.404 21.187 35.676 1.00 96.88 327 LYS A N 1
ATOM 2669 C CA . LYS A 1 327 ? -23.809 20.885 35.962 1.00 96.88 327 LYS A CA 1
ATOM 2670 C C . LYS A 1 327 ? -23.969 19.520 36.642 1.00 96.88 327 LYS A C 1
ATOM 2672 O O . LYS A 1 327 ? -24.667 19.438 37.651 1.00 96.88 327 LYS A O 1
ATOM 2677 N N . LYS A 1 328 ? -23.306 18.473 36.134 1.00 95.75 328 LYS A N 1
ATOM 2678 C CA . LYS A 1 328 ? -23.340 17.124 36.734 1.00 95.75 328 LYS A CA 1
ATOM 2679 C C . LYS A 1 328 ? -22.765 17.120 38.152 1.00 95.75 328 LYS A C 1
ATOM 2681 O O . LYS A 1 328 ? -23.388 16.563 39.050 1.00 95.75 328 LYS A O 1
ATOM 2686 N N . ALA A 1 329 ? -21.651 17.817 38.375 1.00 95.19 329 ALA A N 1
ATOM 2687 C CA . ALA A 1 329 ? -21.043 17.949 39.698 1.00 95.19 329 ALA A CA 1
ATOM 2688 C C . ALA A 1 329 ? -21.993 18.621 40.709 1.00 95.19 329 ALA A C 1
ATOM 2690 O O . ALA A 1 329 ? -22.161 18.125 41.823 1.00 95.19 329 ALA A O 1
ATOM 2691 N N . LYS A 1 330 ? -22.688 19.700 40.312 1.00 95.75 330 LYS A N 1
ATOM 2692 C CA . LYS A 1 330 ? -23.694 20.365 41.166 1.00 95.75 330 LYS A CA 1
ATOM 2693 C C . LYS A 1 330 ? -24.887 19.458 41.489 1.00 95.75 330 LYS A C 1
ATOM 2695 O O . LYS A 1 330 ? -25.411 19.502 42.603 1.00 95.75 330 LYS A O 1
ATOM 2700 N N . GLU A 1 331 ? -25.330 18.635 40.538 1.00 96.12 331 GLU A N 1
ATOM 2701 C CA . GLU A 1 331 ? -26.403 17.658 40.768 1.00 96.12 331 GLU A CA 1
ATOM 2702 C C . GLU A 1 331 ? -25.979 16.549 41.744 1.00 96.12 331 GLU A C 1
ATOM 2704 O O . GLU A 1 331 ? -26.756 16.183 42.630 1.00 96.12 331 GLU A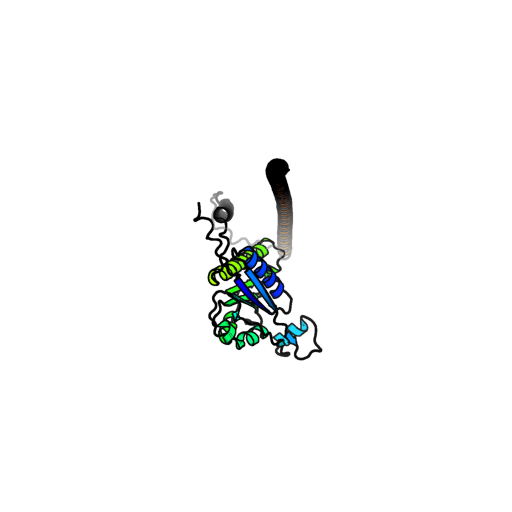 O 1
ATOM 2709 N N . GLU A 1 332 ? -24.752 16.037 41.633 1.00 95.00 332 GLU A N 1
ATOM 2710 C CA . GLU A 1 332 ? -24.204 15.044 42.567 1.00 95.00 332 GLU A CA 1
ATOM 2711 C C . GLU A 1 332 ? -24.003 15.614 43.974 1.00 95.00 332 GLU A C 1
ATOM 2713 O O . GLU A 1 332 ? -24.397 14.980 44.956 1.00 95.00 332 GLU A O 1
ATOM 2718 N N . GLU A 1 333 ? -23.486 16.839 44.091 1.00 95.69 333 GLU A N 1
ATOM 2719 C CA . GLU A 1 333 ? -23.330 17.522 45.378 1.00 95.69 333 GLU A CA 1
ATOM 2720 C C . GLU A 1 333 ? -24.682 17.684 46.095 1.00 95.69 333 GLU A C 1
ATOM 2722 O O . GLU A 1 333 ? -24.797 17.462 47.306 1.00 95.69 333 GLU A O 1
ATOM 2727 N N . LYS A 1 334 ? -25.744 18.012 45.344 1.00 96.25 334 LYS A N 1
ATOM 2728 C CA . LYS A 1 334 ? -27.106 18.099 45.882 1.00 96.25 334 LYS A CA 1
ATOM 2729 C C . LYS A 1 334 ? -27.599 16.742 46.395 1.00 96.25 334 LYS A C 1
ATOM 2731 O O . LYS A 1 334 ? -28.125 16.676 47.507 1.00 96.25 334 LYS A O 1
ATOM 2736 N N . LYS A 1 335 ? -27.382 15.659 45.638 1.00 95.44 335 LYS A N 1
ATOM 2737 C CA . LYS A 1 335 ? -27.745 14.290 46.056 1.00 95.44 335 LYS A CA 1
ATOM 2738 C C . LYS A 1 335 ? -27.007 13.868 47.329 1.00 95.44 335 LYS A C 1
ATOM 2740 O O . LYS A 1 335 ? -27.628 13.307 48.231 1.00 95.44 335 LYS A O 1
ATOM 2745 N N . LEU A 1 336 ? -25.714 14.180 47.440 1.00 94.00 336 LEU A N 1
ATOM 2746 C CA . LEU A 1 336 ? -24.916 13.893 48.637 1.00 94.00 336 LEU A CA 1
ATOM 2747 C C . LEU A 1 336 ? -25.423 14.664 49.864 1.00 94.00 336 LEU A C 1
ATOM 2749 O O . LEU A 1 336 ? -25.554 14.083 50.942 1.00 94.00 336 LEU A O 1
ATOM 2753 N N . LYS A 1 337 ? -25.779 15.945 49.706 1.00 93.88 337 LYS A N 1
ATOM 2754 C CA . LYS A 1 337 ? -26.375 16.754 50.785 1.00 93.88 337 LYS A CA 1
ATOM 2755 C C . LYS A 1 337 ? -27.716 16.187 51.262 1.00 93.88 337 LYS A C 1
ATOM 2757 O O . LYS A 1 337 ? -27.964 16.140 52.467 1.00 93.88 337 LYS A O 1
ATOM 2762 N N . GLU A 1 338 ? -28.574 15.737 50.347 1.00 94.62 338 GLU A N 1
ATOM 2763 C CA . GLU A 1 338 ? -29.851 15.092 50.689 1.00 94.62 338 GLU A CA 1
ATOM 2764 C C . GLU A 1 338 ? -29.649 13.745 51.399 1.00 94.62 338 GLU A C 1
ATOM 2766 O O . GLU A 1 338 ? -30.308 13.477 52.407 1.00 94.62 338 GLU A O 1
ATOM 2771 N N . ALA A 1 339 ? -28.706 12.922 50.930 1.00 93.00 339 ALA A N 1
ATOM 2772 C CA . ALA A 1 339 ? -28.348 11.661 51.577 1.00 93.00 339 ALA A CA 1
ATOM 2773 C C . ALA A 1 339 ? -27.800 11.882 52.998 1.00 93.00 339 ALA A C 1
ATOM 2775 O O . ALA A 1 339 ? -28.222 11.201 53.934 1.00 93.00 339 ALA A O 1
ATOM 2776 N N . GLY A 1 340 ? -26.931 12.882 53.183 1.00 94.06 340 GLY A N 1
ATOM 2777 C CA . GLY A 1 340 ? -26.389 13.254 54.491 1.00 94.06 340 GLY A CA 1
ATOM 2778 C C . GLY A 1 340 ? -27.465 13.702 55.486 1.00 94.06 340 GLY A C 1
ATOM 2779 O O . GLY A 1 340 ? -27.437 13.289 56.646 1.00 94.06 340 GLY A O 1
ATOM 2780 N N . LYS A 1 341 ? -28.461 14.483 55.038 1.00 93.44 341 LYS A N 1
ATOM 2781 C CA . LYS A 1 341 ? -29.614 14.863 55.879 1.00 93.44 341 LYS A CA 1
ATOM 2782 C C . LYS A 1 341 ? -30.419 13.642 56.330 1.00 93.44 341 LYS A C 1
ATOM 2784 O O . LYS A 1 341 ? -30.656 13.490 57.526 1.00 93.44 341 LYS A O 1
ATOM 2789 N N . LYS A 1 342 ? -30.763 12.739 55.402 1.00 92.12 342 LYS A N 1
ATOM 2790 C CA . LYS A 1 342 ? -31.502 11.501 55.714 1.00 92.12 342 LYS A CA 1
ATOM 2791 C C . LYS A 1 342 ? -30.743 10.601 56.693 1.00 92.12 342 LYS A C 1
ATOM 2793 O O . LYS A 1 342 ? -31.345 10.052 57.612 1.00 92.12 342 LYS A O 1
ATOM 2798 N N . ALA A 1 343 ? -29.426 10.470 56.527 1.00 90.31 343 ALA A N 1
ATOM 2799 C CA . ALA A 1 343 ? -28.589 9.687 57.435 1.00 90.31 343 ALA A CA 1
ATOM 2800 C C . ALA A 1 343 ? -28.583 10.269 58.859 1.00 90.31 343 ALA A C 1
ATOM 2802 O O . ALA A 1 343 ? -28.709 9.523 59.830 1.00 90.31 343 ALA A O 1
ATOM 2803 N N . LYS A 1 344 ? -28.504 11.601 58.988 1.00 91.25 344 LYS A N 1
ATOM 2804 C CA . LYS A 1 344 ? -28.552 12.290 60.285 1.00 91.25 344 LYS A CA 1
ATOM 2805 C C . LYS A 1 344 ? -29.902 12.109 60.989 1.00 91.25 344 LYS A C 1
ATOM 2807 O O . LYS A 1 344 ? -29.934 11.834 62.183 1.00 91.25 344 LYS A O 1
ATOM 2812 N N . GLU A 1 345 ? -31.009 12.208 60.254 1.00 90.19 345 GLU A N 1
ATOM 2813 C CA . GLU A 1 345 ? -32.354 11.944 60.789 1.00 90.19 345 GLU A CA 1
ATOM 2814 C C . GLU A 1 345 ? -32.520 10.489 61.252 1.00 90.19 345 GLU A C 1
ATOM 2816 O O . GLU A 1 345 ? -33.097 10.239 62.309 1.00 90.19 345 GLU A O 1
ATOM 2821 N N . ALA A 1 346 ? -31.990 9.525 60.493 1.00 87.88 346 ALA A N 1
ATOM 2822 C CA . ALA A 1 346 ? -32.028 8.113 60.863 1.00 87.88 346 ALA A CA 1
ATOM 2823 C C . ALA A 1 346 ? -31.199 7.810 62.122 1.00 87.88 346 ALA A C 1
ATOM 2825 O O . ALA A 1 346 ? -31.618 6.993 62.940 1.00 87.88 346 ALA A O 1
ATOM 2826 N N . LEU A 1 347 ? -30.049 8.472 62.293 1.00 87.44 347 LEU A N 1
ATOM 2827 C CA . LEU A 1 347 ? -29.222 8.356 63.497 1.00 87.44 347 LEU A CA 1
ATOM 2828 C C . LEU A 1 347 ? -29.959 8.902 64.729 1.00 87.44 347 LEU A C 1
ATOM 2830 O O . LEU A 1 347 ? -30.039 8.217 65.741 1.00 87.44 347 LEU A O 1
ATOM 2834 N N . ASN A 1 348 ? -30.561 10.089 64.613 1.00 87.50 348 ASN A N 1
ATOM 2835 C CA . ASN A 1 348 ? -31.314 10.716 65.702 1.00 87.50 348 ASN A CA 1
ATOM 2836 C C . ASN A 1 348 ? -32.560 9.926 66.130 1.00 87.50 348 ASN A C 1
ATOM 2838 O O . ASN A 1 348 ? -33.032 10.135 67.234 1.00 87.50 348 ASN A O 1
ATOM 2842 N N . LYS A 1 349 ? -33.115 9.058 65.273 1.00 89.19 349 LYS A N 1
ATOM 2843 C CA . LYS A 1 349 ? -34.212 8.146 65.649 1.00 89.19 349 LYS A CA 1
ATOM 2844 C C . LYS A 1 349 ? -33.745 6.898 66.405 1.00 89.19 349 LYS A C 1
ATOM 2846 O O . LYS A 1 349 ? -34.581 6.202 66.970 1.00 89.19 349 LYS A O 1
ATOM 2851 N N . LYS A 1 350 ? -32.460 6.543 66.301 1.00 85.75 350 LYS A N 1
ATOM 2852 C CA . LYS A 1 350 ? -31.880 5.358 66.955 1.00 85.75 350 LYS A CA 1
ATOM 2853 C C . LYS A 1 350 ? -31.350 5.652 68.357 1.00 85.75 350 LYS A C 1
ATOM 2855 O O . LYS A 1 350 ? -31.245 4.718 69.144 1.00 85.75 350 LYS A O 1
ATOM 2860 N N . ILE A 1 351 ? -30.952 6.899 68.598 1.00 80.75 351 ILE A N 1
ATOM 2861 C CA . ILE A 1 351 ? -30.651 7.451 69.925 1.00 80.75 351 ILE A CA 1
ATOM 2862 C C . ILE A 1 351 ? -31.984 7.760 70.594 1.00 80.75 351 ILE A C 1
ATOM 2864 O O . ILE A 1 351 ? -32.127 7.403 71.781 1.00 80.75 351 ILE A O 1
#

Radius of gyration: 36.47 Å; Cα contacts (8 Å, |Δi|>4): 346; chains: 1; bounding box: 68×67×141 Å

Secondary structure (DSSP, 8-state):
-TTSSS-----PPEEEEEEE--SSSHHHHHHHHHHHHHHHHBSS-EEEEEEE--EEESSTT--STHHHHHHHHTTS-PEEEP-----GGG-SEEEEEEEEETTEE-HHHHHHHTTGGGTTTSEEEEEEEESSS--TTHHHHHHHHH----SEEEEEEHHHHT-S-HHHHHHHHHHHHHHHHHHHHHTTPPBPPPPHHHHHHHHHHHHHHHHHHHHHHHHHHHHHHHHTSSS--------S---S-------HHHHHHHHHHHHHHHHHHHHHHHHHHHHHHHHHHHHHHHHHHHHHHHHHHHHHHHHHHHHHHHHHHHHHHHHHHHHHHHHHHHHHHHHHHHHHHHHHTT-

Foldseek 3Di:
DVVPPPPPPVQPEAEEEEEEEDDPCLQVVLVVLLVVLLCQFFPGHYDYHYHYFDWAWPPNVDDDDPVVVVCVLVVNIDTDTDPDPDQLVRHLAYEYIYEQRPLEGDPSSLVVLLVLVSPAVHQYEYEYEYQDPHSRCHVVSSCVNNVHDHLYYDYARSCLCPDPPPVSNVVRSVSSNVVSVSRCVSSVTDTPDPPVVNVVVVVVVVVVVVVVVVVVVVVVVVVVVVVVPPPDDDDDDDDPDDPDDDPPPDDPVVVVVVVVVVVVVVVVVVVVVVVVVVVVVVVVVVVVVVVVVVVVVVVVVVVVVVVVVVVVVVVVVVVVVVVVVVVVVVVVVVVVVVVVVVVVVVVVVVD